Protein AF-0000000071591318 (afdb_homodimer)

Foldseek 3Di:
DDPVVVVVVVVVVVVVVVVVVVVVCVLQVVLCVVLVHDPLLLVVLVCQVVDPQDFLVNVCVVVVHDSVVSVVSVVVCVVVQQKDWDADPVGRVTIGIHGDPNVVVSSVSSVVSSVVVVVVVCVVPNPVVVVVVVVVVVVVVVVVVVVPDPPPPPPPD/DDPVVVVVVVVVVVVVVVVVVVVVCVLQVVLCVVLVHDPLLLVVLVCQVVDPQDFLVNVCVVVVHDSVVSVVSVVVCVVVQQKDWDADPVGSVTIGIHGDPNVVVSSVSSVVSSVVVVVVVCVVVNPVVVVVVVVVVVVVVVVVVVVPDPPPPPPPD

Secondary structure (DSSP, 8-state):
--HHHHHHHHHHHHHHHHHHHHHHHHHHHHHHHHTT--HHHHHHHHHHHHSSSEEHHHHHHHHTS-HHHHHHHHHHHHHTTSEEEEE-SS-TT-EEEEE-HHHHHHHHHHHHHHHHHHHHHHHHH-HHHHHHHHHHHHHHHHHHHHH-S-S------/--HHHHHHHHHHHHHHHHHHHHHHHHHHHHHHHHTT--HHHHHHHHHHHHSSSEEHHHHHHHHTS-HHHHHHHHHHHHHTTSEEEEE-SS-TT-EEEEE-HHHHHHHHHHHHHHHHHHHHHHHHH-HHHHHHHHHHHHHHHHHHHHH-S-S------

Sequence (314 aa):
MNSDELSKLLNDYFEAYQNTTKTMMDLVAWPLSQNKLSFEQFLILRRIATTDEVTLNDIAIQRQVTRSAISRQVKSLLMQHYVFQVPDPRDRRRLYLHLTERGQQVERIVDQAITQHFDHWVNQLGAPQIDQVLKMMGTFSQQVTDLGEPQSHPVLHMNSDELSKLLNDYFEAYQNTTKTMMDLVAWPLSQNKLSFEQFLILRRIATTDEVTLNDIAIQRQVTRSAISRQVKSLLMQHYVFQVPDPRDRRRLYLHLTERGQQVERIVDQAITQHFDHWVNQLGAPQIDQVLKMMGTFSQQVTDLGEPQSHPVLH

InterPro domains:
  IPR000835 MarR-type HTH domain [PF12802] (37-94)
  IPR000835 MarR-type HTH domain [PS50995] (3-142)
  IPR000835 MarR-type HTH domain [SM00347] (32-130)
  IPR036388 Winged helix-like DNA-binding domain superfamily [G3DSA:1.10.10.10] (1-146)
  IPR036390 Winged helix DNA-binding domain superfamily [SSF46785] (3-146)
  IPR039422 Transcription regulators MarR/SlyA-like [PTHR33164] (29-142)

Organism: Lactiplantibacillus plantarum (strain ATCC BAA-793 / NCIMB 8826 / WCFS1) (NCBI:txid220668)

Structure (mmCIF, N/CA/C/O backbone):
data_AF-0000000071591318-model_v1
#
loop_
_entity.id
_entity.type
_entity.pdbx_description
1 polymer 'Transcription regulator, MarR family'
#
loop_
_atom_site.group_PDB
_atom_site.id
_atom_site.type_symbol
_atom_site.label_atom_id
_atom_site.label_alt_id
_atom_site.label_comp_id
_atom_site.label_asym_id
_atom_site.label_entity_id
_atom_site.label_seq_id
_atom_site.pdbx_PDB_ins_code
_atom_site.Cartn_x
_atom_site.Cartn_y
_atom_site.Cartn_z
_atom_site.occupancy
_atom_site.B_iso_or_equiv
_atom_site.auth_seq_id
_atom_site.auth_comp_id
_atom_site.auth_asym_id
_atom_site.auth_atom_id
_atom_site.pdbx_PDB_model_num
ATOM 1 N N . MET A 1 1 ? 19.453 -19.125 -6.398 1 75.56 1 MET A N 1
ATOM 2 C CA . MET A 1 1 ? 18.328 -19.516 -5.539 1 75.56 1 MET A CA 1
ATOM 3 C C . MET A 1 1 ? 17.375 -20.453 -6.27 1 75.56 1 MET A C 1
ATOM 5 O O . MET A 1 1 ? 17.141 -20.297 -7.473 1 75.56 1 MET A O 1
ATOM 9 N N . ASN A 1 2 ? 17.031 -21.516 -5.617 1 87 2 ASN A N 1
ATOM 10 C CA . ASN A 1 2 ? 16.141 -22.438 -6.32 1 87 2 ASN A CA 1
ATOM 11 C C . ASN A 1 2 ? 14.719 -21.875 -6.398 1 87 2 ASN A C 1
ATOM 13 O O . ASN A 1 2 ? 14.398 -20.875 -5.766 1 87 2 ASN A O 1
ATOM 17 N N . SER A 1 3 ? 13.891 -22.453 -7.238 1 89.12 3 SER A N 1
ATOM 18 C CA . SER A 1 3 ? 12.555 -21.953 -7.566 1 89.12 3 SER A CA 1
ATOM 19 C C . SER A 1 3 ? 11.672 -21.891 -6.324 1 89.12 3 SER A C 1
ATOM 21 O O . SER A 1 3 ? 10.914 -20.938 -6.145 1 89.12 3 SER A O 1
ATOM 23 N N . ASP A 1 4 ? 11.859 -22.812 -5.449 1 90.69 4 ASP A N 1
ATOM 24 C CA . ASP A 1 4 ? 11.047 -22.859 -4.234 1 90.69 4 ASP A CA 1
ATOM 25 C C . ASP A 1 4 ? 11.43 -21.719 -3.289 1 90.69 4 ASP A C 1
ATOM 27 O O . ASP A 1 4 ? 10.555 -21.078 -2.686 1 90.69 4 ASP A O 1
ATOM 31 N N . GLU A 1 5 ? 12.742 -21.516 -3.15 1 93.69 5 GLU A N 1
ATOM 32 C CA . GLU A 1 5 ? 13.234 -20.422 -2.301 1 93.69 5 GLU A CA 1
ATOM 33 C C . GLU A 1 5 ? 12.797 -19.062 -2.832 1 93.69 5 GLU A C 1
ATOM 35 O O . GLU A 1 5 ? 12.43 -18.172 -2.055 1 93.69 5 GLU A O 1
ATOM 40 N N . LEU A 1 6 ? 12.812 -18.969 -4.137 1 95.81 6 LEU A N 1
ATOM 41 C CA . LEU A 1 6 ? 12.391 -17.719 -4.762 1 95.81 6 LEU A CA 1
ATOM 42 C C . LEU A 1 6 ? 10.898 -17.484 -4.551 1 95.81 6 LEU A C 1
ATOM 44 O O . LEU A 1 6 ? 10.477 -16.375 -4.238 1 95.81 6 LEU A O 1
ATOM 48 N N . SER A 1 7 ? 10.117 -18.531 -4.723 1 93.75 7 SER A N 1
ATOM 49 C CA . SER A 1 7 ? 8.672 -18.453 -4.523 1 93.75 7 SER A CA 1
ATOM 50 C C . SER A 1 7 ? 8.336 -18.078 -3.084 1 93.75 7 SER A C 1
ATOM 52 O O . SER A 1 7 ? 7.422 -17.281 -2.846 1 93.75 7 SER A O 1
ATOM 54 N N . LYS A 1 8 ? 9.086 -18.625 -2.188 1 94.62 8 LYS A N 1
ATOM 55 C CA . LYS A 1 8 ? 8.875 -18.297 -0.783 1 94.62 8 LYS A CA 1
ATOM 56 C C . LYS A 1 8 ? 9.211 -16.844 -0.506 1 94.62 8 LYS A C 1
ATOM 58 O O . LYS A 1 8 ? 8.469 -16.141 0.197 1 94.62 8 LYS A O 1
ATOM 63 N N . LEU A 1 9 ? 10.344 -16.375 -1.054 1 96.56 9 LEU A N 1
ATOM 64 C CA . LEU A 1 9 ? 10.758 -14.984 -0.866 1 96.56 9 LEU A CA 1
ATOM 65 C C . LEU A 1 9 ? 9.75 -14.031 -1.495 1 96.56 9 LEU A C 1
ATOM 67 O O . LEU A 1 9 ? 9.469 -12.969 -0.938 1 96.56 9 LEU A O 1
ATOM 71 N N . LEU A 1 10 ? 9.195 -14.438 -2.59 1 96.5 10 LEU A N 1
ATOM 72 C CA . LEU A 1 10 ? 8.172 -13.633 -3.248 1 96.5 10 LEU A CA 1
ATOM 73 C C . LEU A 1 10 ? 6.906 -13.57 -2.398 1 96.5 10 LEU A C 1
ATOM 75 O O . LEU A 1 10 ? 6.309 -12.5 -2.25 1 96.5 10 LEU A O 1
ATOM 79 N N . ASN A 1 11 ? 6.547 -14.68 -1.793 1 94.19 11 ASN A N 1
ATOM 80 C CA . ASN A 1 11 ? 5.402 -14.695 -0.886 1 94.19 11 ASN A CA 1
ATOM 81 C C . ASN A 1 11 ? 5.633 -13.781 0.317 1 94.19 11 ASN A C 1
ATOM 83 O O . ASN A 1 11 ? 4.715 -13.086 0.756 1 94.19 11 ASN A O 1
ATOM 87 N N . ASP A 1 12 ? 6.844 -13.844 0.812 1 95.75 12 ASP A N 1
ATOM 88 C CA . ASP A 1 12 ? 7.191 -12.969 1.926 1 95.75 12 ASP A CA 1
ATOM 89 C C . ASP A 1 12 ? 7.094 -11.5 1.521 1 95.75 12 ASP A C 1
ATOM 91 O O . ASP A 1 12 ? 6.711 -10.648 2.328 1 95.75 12 ASP A O 1
ATOM 95 N N . TYR A 1 13 ? 7.449 -11.211 0.295 1 96.62 13 TYR A N 1
ATOM 96 C CA . TYR A 1 13 ? 7.375 -9.836 -0.203 1 96.62 13 TYR A CA 1
ATOM 97 C C . TYR A 1 13 ? 5.93 -9.367 -0.3 1 96.62 13 TYR A C 1
ATOM 99 O O . TYR A 1 13 ? 5.602 -8.258 0.128 1 96.62 13 TYR A O 1
ATOM 107 N N . PHE A 1 14 ? 5.039 -10.234 -0.802 1 94.81 14 PHE A N 1
ATOM 108 C CA . PHE A 1 14 ? 3.615 -9.914 -0.844 1 94.81 14 PHE A CA 1
ATOM 109 C C . PHE A 1 14 ? 3.072 -9.68 0.56 1 94.81 14 PHE A C 1
ATOM 111 O O . PHE A 1 14 ? 2.328 -8.719 0.79 1 94.81 14 PHE A O 1
ATOM 118 N N . GLU A 1 15 ? 3.48 -10.5 1.482 1 92.94 15 GLU A N 1
ATOM 119 C CA . GLU A 1 15 ? 3.016 -10.375 2.861 1 92.94 15 GLU A CA 1
ATOM 120 C C . GLU A 1 15 ? 3.488 -9.07 3.49 1 92.94 15 GLU A C 1
ATOM 122 O O . GLU A 1 15 ? 2.725 -8.398 4.188 1 92.94 15 GLU A O 1
ATOM 127 N N . ALA A 1 16 ? 4.727 -8.758 3.277 1 94.69 16 ALA A N 1
ATOM 128 C CA . ALA A 1 16 ? 5.281 -7.512 3.807 1 94.69 16 ALA A CA 1
ATOM 129 C C . ALA A 1 16 ? 4.527 -6.301 3.262 1 94.69 16 ALA A C 1
ATOM 131 O O . ALA A 1 16 ? 4.234 -5.359 4.004 1 94.69 16 ALA A O 1
ATOM 132 N N . TYR A 1 17 ? 4.242 -6.355 1.97 1 94.69 17 TYR A N 1
ATOM 133 C CA . TYR A 1 17 ? 3.451 -5.297 1.353 1 94.69 17 TYR A CA 1
ATOM 134 C C . TYR A 1 17 ? 2.086 -5.18 2.02 1 94.69 17 TYR A C 1
ATOM 136 O O . TYR A 1 17 ? 1.663 -4.082 2.395 1 94.69 17 TYR A O 1
ATOM 144 N N . GLN A 1 18 ? 1.408 -6.273 2.223 1 91.12 18 GLN A N 1
ATOM 145 C CA . GLN A 1 18 ? 0.077 -6.266 2.822 1 91.12 18 GLN A CA 1
ATOM 146 C C . GLN A 1 18 ? 0.124 -5.766 4.262 1 91.12 18 GLN A C 1
ATOM 148 O O . GLN A 1 18 ? -0.761 -5.023 4.695 1 91.12 18 GLN A O 1
ATOM 153 N N . ASN A 1 19 ? 1.146 -6.191 4.988 1 91.75 19 ASN A N 1
ATOM 154 C CA . ASN A 1 19 ? 1.309 -5.742 6.363 1 91.75 19 ASN A CA 1
ATOM 155 C C . ASN A 1 19 ? 1.522 -4.23 6.438 1 91.75 19 ASN A C 1
ATOM 157 O O . ASN A 1 19 ? 0.972 -3.564 7.316 1 91.75 19 ASN A O 1
ATOM 161 N N . THR A 1 20 ? 2.309 -3.719 5.516 1 94.44 20 THR A N 1
ATOM 162 C CA . THR A 1 20 ? 2.562 -2.283 5.477 1 94.44 20 THR A CA 1
ATOM 163 C C . THR A 1 20 ? 1.274 -1.513 5.207 1 94.44 20 THR A C 1
ATOM 165 O O . THR A 1 20 ? 1.005 -0.499 5.855 1 94.44 20 THR A O 1
ATOM 168 N N . THR A 1 21 ? 0.461 -2.023 4.305 1 93.12 21 THR A N 1
ATOM 169 C CA . THR A 1 21 ? -0.808 -1.383 3.98 1 93.12 21 THR A CA 1
ATOM 170 C C . THR A 1 21 ? -1.765 -1.441 5.168 1 93.12 21 THR A C 1
ATOM 172 O O . THR A 1 21 ? -2.441 -0.459 5.477 1 93.12 21 THR A O 1
ATOM 175 N N . LYS A 1 22 ? -1.751 -2.549 5.852 1 91.38 22 LYS A N 1
ATOM 176 C CA . LYS A 1 22 ? -2.621 -2.719 7.012 1 91.38 22 LYS A CA 1
ATOM 177 C C . LYS A 1 22 ? -2.232 -1.762 8.133 1 91.38 22 LYS A C 1
ATOM 179 O O . LYS A 1 22 ? -3.098 -1.144 8.758 1 91.38 22 LYS A O 1
ATOM 184 N N . THR A 1 23 ? -0.96 -1.633 8.438 1 93.75 23 THR A N 1
ATOM 185 C CA . THR A 1 23 ? -0.501 -0.756 9.508 1 93.75 23 THR A CA 1
ATOM 186 C C . THR A 1 23 ? -0.79 0.705 9.172 1 93.75 23 THR A C 1
ATOM 188 O O . THR A 1 23 ? -1.145 1.491 10.055 1 93.75 23 THR A O 1
ATOM 191 N N . MET A 1 24 ? -0.648 1.054 7.895 1 95.38 24 MET A N 1
ATOM 192 C CA . MET A 1 24 ? -0.987 2.412 7.48 1 95.38 24 MET A CA 1
ATOM 193 C C . MET A 1 24 ? -2.479 2.678 7.652 1 95.38 24 MET A C 1
ATOM 195 O O . MET A 1 24 ? -2.869 3.721 8.18 1 95.38 24 MET A O 1
ATOM 199 N N . MET A 1 25 ? -3.307 1.723 7.293 1 92.62 25 MET A N 1
ATOM 200 C CA . MET A 1 25 ? -4.75 1.889 7.426 1 92.62 25 MET A CA 1
ATOM 201 C C . MET A 1 25 ? -5.156 1.987 8.891 1 92.62 25 MET A C 1
ATOM 203 O O . MET A 1 25 ? -6.07 2.738 9.242 1 92.62 25 MET A O 1
ATOM 207 N N . ASP A 1 26 ? -4.473 1.222 9.695 1 92.06 26 ASP A N 1
ATOM 208 C CA . ASP A 1 26 ? -4.73 1.305 11.133 1 92.06 26 ASP A CA 1
ATOM 209 C C . ASP A 1 26 ? -4.512 2.725 11.648 1 92.06 26 ASP A C 1
ATOM 211 O O . ASP A 1 26 ? -5.203 3.172 12.562 1 92.06 26 ASP A O 1
ATOM 215 N N . LEU A 1 27 ? -3.602 3.369 11.062 1 95 27 LEU A N 1
ATOM 216 C CA . LEU A 1 27 ? -3.227 4.711 11.492 1 95 27 LEU A CA 1
ATOM 217 C C . LEU A 1 27 ? -4.219 5.746 10.961 1 95 27 LEU A C 1
ATOM 219 O O . LEU A 1 27 ? -4.586 6.68 11.68 1 95 27 LEU A O 1
ATOM 223 N N . VAL A 1 28 ? -4.793 5.492 9.734 1 96.69 28 VAL A N 1
ATOM 224 C CA . VAL A 1 28 ? -5.43 6.641 9.102 1 96.69 28 VAL A CA 1
ATOM 225 C C . VAL A 1 28 ? -6.914 6.359 8.883 1 96.69 28 VAL A C 1
ATOM 227 O O . VAL A 1 28 ? -7.695 7.273 8.617 1 96.69 28 VAL A O 1
ATOM 230 N N . ALA A 1 29 ? -7.402 5.125 9 1 93.81 29 ALA A N 1
ATOM 231 C CA . ALA A 1 29 ? -8.734 4.738 8.555 1 93.81 29 ALA A CA 1
ATOM 232 C C . ALA A 1 29 ? -9.812 5.477 9.344 1 93.81 29 ALA A C 1
ATOM 234 O O . ALA A 1 29 ? -10.719 6.07 8.758 1 93.81 29 ALA A O 1
ATOM 235 N N . TRP A 1 30 ? -9.68 5.523 10.594 1 93.44 30 TRP A N 1
ATOM 236 C CA . TRP A 1 30 ? -10.727 6.098 11.43 1 93.44 30 TRP A CA 1
ATOM 237 C C . TRP A 1 30 ? -10.828 7.605 11.219 1 93.44 30 TRP A C 1
ATOM 239 O O . TRP A 1 30 ? -11.906 8.125 10.898 1 93.44 30 TRP A O 1
ATOM 249 N N . PRO A 1 31 ? -9.719 8.328 11.328 1 95.5 31 PRO A N 1
ATOM 250 C CA . PRO A 1 31 ? -9.828 9.773 11.109 1 95.5 31 PRO A CA 1
ATOM 251 C C . PRO A 1 31 ? -10.336 10.117 9.711 1 95.5 31 PRO A C 1
ATOM 253 O O . PRO A 1 31 ? -11.078 11.086 9.539 1 95.5 31 PRO A O 1
ATOM 256 N N . LEU A 1 32 ? -10.008 9.359 8.695 1 96.12 32 LEU A N 1
ATOM 257 C CA . LEU A 1 32 ? -10.445 9.617 7.328 1 96.12 32 LEU A CA 1
ATOM 258 C C . LEU A 1 32 ? -11.938 9.336 7.172 1 96.12 32 LEU A C 1
ATOM 260 O O . LEU A 1 32 ? -12.664 10.125 6.578 1 96.12 32 LEU A O 1
ATOM 264 N N . SER A 1 33 ? -12.336 8.203 7.77 1 93.94 33 SER A N 1
ATOM 265 C CA . SER A 1 33 ? -13.742 7.809 7.656 1 93.94 33 SER A CA 1
ATOM 266 C C . SER A 1 33 ? -14.648 8.812 8.359 1 93.94 33 SER A C 1
ATOM 268 O O . SER A 1 33 ? -15.734 9.133 7.855 1 93.94 33 SER A O 1
ATOM 270 N N . GLN A 1 34 ? -14.219 9.414 9.406 1 92.94 34 GLN A N 1
ATOM 271 C CA . GLN A 1 34 ? -15.008 10.375 10.172 1 92.94 34 GLN A CA 1
ATOM 272 C C . GLN A 1 34 ? -15.211 11.672 9.398 1 92.94 34 GLN A C 1
ATOM 274 O O . GLN A 1 34 ? -16.141 12.422 9.672 1 92.94 34 GLN A O 1
ATOM 279 N N . ASN A 1 35 ? -14.352 11.867 8.406 1 91.94 35 ASN A N 1
ATOM 280 C CA . ASN A 1 35 ? -14.391 13.133 7.688 1 91.94 35 ASN A CA 1
ATOM 281 C C . ASN A 1 35 ? -14.633 12.93 6.195 1 91.94 35 ASN A C 1
ATOM 283 O O . ASN A 1 35 ? -14.461 13.852 5.398 1 91.94 35 ASN A O 1
ATOM 287 N N . LYS A 1 36 ? -14.953 11.688 5.812 1 91.31 36 LYS A N 1
ATOM 288 C CA . LYS A 1 36 ? -15.305 11.289 4.453 1 91.31 36 LYS A CA 1
ATOM 289 C C . LYS A 1 36 ? -14.219 11.695 3.461 1 91.31 36 LYS A C 1
ATOM 291 O O . LYS A 1 36 ? -14.508 12.289 2.424 1 91.31 36 LYS A O 1
ATOM 296 N N . LEU A 1 37 ? -12.945 11.453 3.799 1 95.25 37 LEU A N 1
ATOM 297 C CA . LEU A 1 37 ? -11.781 11.711 2.957 1 95.25 37 LEU A CA 1
ATOM 298 C C . LEU A 1 37 ? -11.094 10.414 2.562 1 95.25 37 LEU A C 1
ATOM 300 O O . LEU A 1 37 ? -10.984 9.492 3.375 1 95.25 37 LEU A O 1
ATOM 304 N N . SER A 1 38 ? -10.664 10.328 1.348 1 93.69 38 SER A N 1
ATOM 305 C CA . SER A 1 38 ? -9.711 9.273 1.003 1 93.69 38 SER A CA 1
ATOM 306 C C . SER A 1 38 ? -8.297 9.633 1.462 1 93.69 38 SER A C 1
ATOM 308 O O . SER A 1 38 ? -8.023 10.797 1.782 1 93.69 38 SER A O 1
ATOM 310 N N . PHE A 1 39 ? -7.512 8.688 1.508 1 94.19 39 PHE A N 1
ATOM 311 C CA . PHE A 1 39 ? -6.133 8.93 1.917 1 94.19 39 PHE A CA 1
ATOM 312 C C . PHE A 1 39 ? -5.445 9.891 0.958 1 94.19 39 PHE A C 1
ATOM 314 O O . PHE A 1 39 ? -4.727 10.797 1.388 1 94.19 39 PHE A O 1
ATOM 321 N N . GLU A 1 40 ? -5.703 9.727 -0.325 1 91.75 40 GLU A N 1
ATOM 322 C CA . GLU A 1 40 ? -5.102 10.594 -1.334 1 91.75 40 GLU A CA 1
ATOM 323 C C . GLU A 1 40 ? -5.57 12.031 -1.168 1 91.75 40 GLU A C 1
ATOM 325 O O . GLU A 1 40 ? -4.773 12.969 -1.291 1 91.75 40 GLU A O 1
ATOM 330 N N . GLN A 1 41 ? -6.793 12.156 -0.932 1 93.31 41 GLN A N 1
ATOM 331 C CA . GLN A 1 41 ? -7.332 13.492 -0.702 1 93.31 41 GLN A CA 1
ATOM 332 C C . GLN A 1 41 ? -6.684 14.148 0.516 1 93.31 41 GLN A C 1
ATOM 334 O O . GLN A 1 41 ? -6.312 15.32 0.475 1 93.31 41 GLN A O 1
ATOM 339 N N . PHE A 1 42 ? -6.527 13.406 1.58 1 96.44 42 PHE A N 1
ATOM 340 C CA . PHE A 1 42 ? -5.883 13.922 2.781 1 96.44 42 PHE A CA 1
ATOM 341 C C . PHE A 1 42 ? -4.445 14.336 2.49 1 96.44 42 PHE A C 1
ATOM 343 O O . PHE A 1 42 ? -4 15.398 2.928 1 96.44 42 PHE A O 1
ATOM 350 N N . LEU A 1 43 ? -3.721 13.562 1.764 1 93.81 43 LEU A N 1
ATOM 351 C CA . LEU A 1 43 ? -2.334 13.875 1.439 1 93.81 43 LEU A CA 1
ATOM 352 C C . LEU A 1 43 ? -2.244 15.172 0.644 1 93.81 43 LEU A C 1
ATOM 354 O O . LEU A 1 43 ? -1.308 15.953 0.826 1 93.81 43 LEU A O 1
ATOM 358 N N . ILE A 1 44 ? -3.221 15.367 -0.233 1 93.88 44 ILE A N 1
ATOM 359 C CA . ILE A 1 44 ? -3.254 16.609 -1.009 1 93.88 44 ILE A CA 1
ATOM 360 C C . ILE A 1 44 ? -3.512 17.781 -0.082 1 93.88 44 ILE A C 1
ATOM 362 O O . ILE A 1 44 ? -2.82 18.812 -0.16 1 93.88 44 ILE A O 1
ATOM 366 N N . LEU A 1 45 ? -4.5 17.641 0.809 1 96.19 45 LEU A N 1
ATOM 367 C CA . LEU A 1 45 ? -4.801 18.703 1.768 1 96.19 45 LEU A CA 1
ATOM 368 C C . LEU A 1 45 ? -3.572 19.031 2.609 1 96.19 45 LEU A C 1
ATOM 370 O O . LEU A 1 45 ? -3.256 20.203 2.814 1 96.19 45 LEU A O 1
ATOM 374 N N . ARG A 1 46 ? -2.949 18.016 3.059 1 94.69 46 ARG A N 1
ATOM 375 C CA . ARG A 1 46 ? -1.764 18.188 3.893 1 94.69 46 ARG A CA 1
ATOM 376 C C . ARG A 1 46 ? -0.661 18.922 3.135 1 94.69 46 ARG A C 1
ATOM 378 O O . ARG A 1 46 ? 0.002 19.797 3.688 1 94.69 46 ARG A O 1
ATOM 385 N N . ARG A 1 47 ? -0.476 18.578 1.928 1 93.12 47 ARG A N 1
ATOM 386 C CA . ARG A 1 47 ? 0.528 19.234 1.097 1 93.12 47 ARG A CA 1
ATOM 387 C C . ARG A 1 47 ? 0.221 20.719 0.939 1 93.12 47 ARG A C 1
ATOM 389 O O . ARG A 1 47 ? 1.116 21.562 1.057 1 93.12 47 ARG A O 1
ATOM 396 N N . ILE A 1 48 ? -1.012 21 0.659 1 94.94 48 ILE A N 1
ATOM 397 C CA . ILE A 1 48 ? -1.421 22.391 0.49 1 94.94 48 ILE A CA 1
ATOM 398 C C . ILE A 1 48 ? -1.229 23.141 1.802 1 94.94 48 ILE A C 1
ATOM 400 O O . ILE A 1 48 ? -0.82 24.312 1.8 1 94.94 48 ILE A O 1
ATOM 404 N N . ALA A 1 49 ? -1.473 22.5 2.916 1 94.62 49 ALA A N 1
ATOM 405 C CA . ALA A 1 49 ? -1.398 23.109 4.234 1 94.62 49 ALA A CA 1
ATOM 406 C C . ALA A 1 49 ? 0.046 23.422 4.617 1 94.62 49 ALA A C 1
ATOM 408 O O . ALA A 1 49 ? 0.311 24.375 5.363 1 94.62 49 ALA A O 1
ATOM 409 N N . THR A 1 50 ? 0.983 22.641 4.098 1 90.56 50 THR A N 1
ATOM 410 C CA . THR A 1 50 ? 2.348 22.734 4.605 1 90.56 50 THR A CA 1
ATOM 411 C C . THR A 1 50 ? 3.27 23.391 3.582 1 90.56 50 THR A C 1
ATOM 413 O O . THR A 1 50 ? 4.449 23.609 3.855 1 90.56 50 THR A O 1
ATOM 416 N N . THR A 1 51 ? 2.791 23.609 2.396 1 88.69 51 THR A N 1
ATOM 417 C CA . THR A 1 51 ? 3.611 24.188 1.341 1 88.69 51 THR A CA 1
ATOM 418 C C . THR A 1 51 ? 2.918 25.391 0.725 1 88.69 51 THR A C 1
ATOM 420 O O . THR A 1 51 ? 1.729 25.344 0.403 1 88.69 51 THR A O 1
ATOM 423 N N . ASP A 1 52 ? 3.688 26.391 0.569 1 86.06 52 ASP A N 1
ATOM 424 C CA . ASP A 1 52 ? 3.137 27.594 -0.056 1 86.06 52 ASP A CA 1
ATOM 425 C C . ASP A 1 52 ? 3.146 27.469 -1.578 1 86.06 52 ASP A C 1
ATOM 427 O O . ASP A 1 52 ? 4.043 26.844 -2.15 1 86.06 52 ASP A O 1
ATOM 431 N N . GLU A 1 53 ? 2.135 28.109 -2.232 1 88.19 53 GLU A N 1
ATOM 432 C CA . GLU A 1 53 ? 2.072 28.25 -3.684 1 88.19 53 GLU A CA 1
ATOM 433 C C . GLU A 1 53 ? 2.152 26.891 -4.375 1 88.19 53 GLU A C 1
ATOM 435 O O . GLU A 1 53 ? 2.984 26.688 -5.262 1 88.19 53 GLU A O 1
ATOM 440 N N . VAL A 1 54 ? 1.303 26 -3.975 1 92.25 54 VAL A N 1
ATOM 441 C CA . VAL A 1 54 ? 1.255 24.656 -4.547 1 92.25 54 VAL A CA 1
ATOM 442 C C . VAL A 1 54 ? 0.311 24.641 -5.746 1 92.25 54 VAL A C 1
ATOM 444 O O . VAL A 1 54 ? -0.795 25.188 -5.68 1 92.25 54 VAL A O 1
ATOM 447 N N . THR A 1 55 ? 0.794 24.141 -6.855 1 92.19 55 THR A N 1
ATOM 448 C CA . THR A 1 55 ? -0.051 23.922 -8.023 1 92.19 55 THR A CA 1
ATOM 449 C C . THR A 1 55 ? -0.38 22.453 -8.195 1 92.19 55 THR A C 1
ATOM 451 O O . THR A 1 55 ? 0.234 21.594 -7.559 1 92.19 55 THR A O 1
ATOM 454 N N . LEU A 1 56 ? -1.42 22.234 -9.023 1 89.06 56 LEU A N 1
ATOM 455 C CA . LEU A 1 56 ? -1.749 20.859 -9.367 1 89.06 56 LEU A CA 1
ATOM 456 C C . LEU A 1 56 ? -0.534 20.125 -9.93 1 89.06 56 LEU A C 1
ATOM 458 O O . LEU A 1 56 ? -0.27 18.984 -9.578 1 89.06 56 LEU A O 1
ATOM 462 N N . ASN A 1 57 ? 0.229 20.828 -10.688 1 88.38 57 ASN A N 1
ATOM 463 C CA . ASN A 1 57 ? 1.417 20.25 -11.305 1 88.38 57 ASN A CA 1
ATOM 464 C C . ASN A 1 57 ? 2.475 19.891 -10.266 1 88.38 57 ASN A C 1
ATOM 466 O O . ASN A 1 57 ? 3.145 18.859 -10.375 1 88.38 57 ASN A O 1
ATOM 470 N N . ASP A 1 58 ? 2.617 20.672 -9.289 1 89.25 58 ASP A N 1
ATOM 471 C CA . ASP A 1 58 ? 3.572 20.422 -8.219 1 89.25 58 ASP A CA 1
ATOM 472 C C . ASP A 1 58 ? 3.238 19.125 -7.484 1 89.25 58 ASP A C 1
ATOM 474 O O . ASP A 1 58 ? 4.133 18.344 -7.16 1 89.25 58 ASP A O 1
ATOM 478 N N . ILE A 1 59 ? 1.986 18.938 -7.266 1 88.56 59 ILE A N 1
ATOM 479 C CA . ILE A 1 59 ? 1.536 17.734 -6.555 1 88.56 59 ILE A CA 1
ATOM 480 C C . ILE A 1 59 ? 1.757 16.5 -7.426 1 88.56 59 ILE A C 1
ATOM 482 O O . ILE A 1 59 ? 2.215 15.469 -6.938 1 88.56 59 ILE A O 1
ATOM 486 N N . ALA A 1 60 ? 1.515 16.656 -8.672 1 87.19 60 ALA A N 1
ATOM 487 C CA . ALA A 1 60 ? 1.689 15.547 -9.609 1 87.19 60 ALA A CA 1
ATOM 488 C C . ALA A 1 60 ? 3.152 15.125 -9.688 1 87.19 60 ALA A C 1
ATOM 490 O O . ALA A 1 60 ? 3.463 13.93 -9.68 1 87.19 60 ALA A O 1
ATOM 491 N N . ILE A 1 61 ? 4.082 16.078 -9.758 1 83.19 61 ILE A N 1
ATOM 492 C CA . ILE A 1 61 ? 5.52 15.844 -9.852 1 83.19 61 ILE A CA 1
ATOM 493 C C . ILE A 1 61 ? 6.012 15.164 -8.57 1 83.19 61 ILE A C 1
ATOM 495 O O . ILE A 1 61 ? 6.742 14.172 -8.633 1 83.19 61 ILE A O 1
ATOM 499 N N . GLN A 1 62 ? 5.512 15.633 -7.492 1 80.44 62 GLN A N 1
ATOM 500 C CA . GLN A 1 62 ? 5.938 15.086 -6.207 1 80.44 62 GLN A CA 1
ATOM 501 C C . GLN A 1 62 ? 5.457 13.648 -6.035 1 80.44 62 GLN A C 1
ATOM 503 O O . GLN A 1 62 ? 6.172 12.812 -5.484 1 80.44 62 GLN A O 1
ATOM 508 N N . ARG A 1 63 ? 4.293 13.352 -6.477 1 78.56 63 ARG A N 1
ATOM 509 C CA . ARG A 1 63 ? 3.688 12.039 -6.301 1 78.56 63 ARG A CA 1
ATOM 510 C C . ARG A 1 63 ? 4.051 11.109 -7.457 1 78.56 63 ARG A C 1
ATOM 512 O O . ARG A 1 63 ? 3.736 9.922 -7.426 1 78.56 63 ARG A O 1
ATOM 519 N N . GLN A 1 64 ? 4.785 11.625 -8.414 1 76.81 64 GLN A N 1
ATOM 520 C CA . GLN A 1 64 ? 5.203 10.859 -9.578 1 76.81 64 GLN A CA 1
ATOM 521 C C . GLN A 1 64 ? 4.012 10.18 -10.25 1 76.81 64 GLN A C 1
ATOM 523 O O . GLN A 1 64 ? 4.051 8.984 -10.523 1 76.81 64 GLN A O 1
ATOM 528 N N . VAL A 1 65 ? 2.969 10.867 -10.414 1 78.31 65 VAL A N 1
ATOM 529 C CA . VAL A 1 65 ? 1.772 10.445 -11.141 1 78.31 65 VAL A CA 1
ATOM 530 C C . VAL A 1 65 ? 1.433 11.477 -12.211 1 78.31 65 VAL A C 1
ATOM 532 O O . VAL A 1 65 ? 2.029 12.555 -12.258 1 78.31 65 VAL A O 1
ATOM 535 N N . THR A 1 66 ? 0.523 11.078 -13.148 1 78.94 66 THR A N 1
ATOM 536 C CA . THR A 1 66 ? 0.094 11.992 -14.203 1 78.94 66 THR A CA 1
ATOM 537 C C . THR A 1 66 ? -0.802 13.086 -13.633 1 78.94 66 THR A C 1
ATOM 539 O O . THR A 1 66 ? -1.45 12.898 -12.602 1 78.94 66 THR A O 1
ATOM 542 N N . ARG A 1 67 ? -0.75 14.164 -14.219 1 84.56 67 ARG A N 1
ATOM 543 C CA . ARG A 1 67 ? -1.623 15.281 -13.859 1 84.56 67 ARG A CA 1
ATOM 544 C C . ARG A 1 67 ? -3.086 14.852 -13.852 1 84.56 67 ARG A C 1
ATOM 546 O O . ARG A 1 67 ? -3.857 15.266 -12.984 1 84.56 67 ARG A O 1
ATOM 553 N N . SER A 1 68 ? -3.398 14.039 -14.797 1 83.12 68 SER A N 1
ATOM 554 C CA . SER A 1 68 ? -4.777 13.578 -14.93 1 83.12 68 SER A CA 1
ATOM 555 C C . SER A 1 68 ? -5.219 12.789 -13.703 1 83.12 68 SER A C 1
ATOM 557 O O . SER A 1 68 ? -6.355 12.914 -13.25 1 83.12 68 SER A O 1
ATOM 559 N N . ALA A 1 69 ? -4.297 12.039 -13.094 1 80.75 69 ALA A N 1
ATOM 560 C CA . ALA A 1 69 ? -4.625 11.211 -11.938 1 80.75 69 ALA A CA 1
ATOM 561 C C . ALA A 1 69 ? -4.895 12.07 -10.703 1 80.75 69 ALA A C 1
ATOM 563 O O . ALA A 1 69 ? -5.766 11.742 -9.891 1 80.75 69 ALA A O 1
ATOM 564 N N . ILE A 1 70 ? -4.184 13.094 -10.609 1 86.88 70 ILE A N 1
ATOM 565 C CA . ILE A 1 70 ? -4.332 13.953 -9.445 1 86.88 70 ILE A CA 1
ATOM 566 C C . ILE A 1 70 ? -5.488 14.93 -9.664 1 86.88 70 ILE A C 1
ATOM 568 O O . ILE A 1 70 ? -6.137 15.359 -8.711 1 86.88 70 ILE A O 1
ATOM 572 N N . SER A 1 71 ? -5.773 15.297 -10.945 1 89.56 71 SER A N 1
ATOM 573 C CA . SER A 1 71 ? -6.816 16.266 -11.281 1 89.56 71 SER A CA 1
ATOM 574 C C . SER A 1 71 ? -8.172 15.805 -10.758 1 89.56 71 SER A C 1
ATOM 576 O O . SER A 1 71 ? -8.945 16.609 -10.234 1 89.56 71 SER A O 1
ATOM 578 N N . ARG A 1 72 ? -8.352 14.539 -10.805 1 89.06 72 ARG A N 1
ATOM 579 C CA . ARG A 1 72 ? -9.625 14.016 -10.328 1 89.06 72 ARG A CA 1
ATOM 580 C C . ARG A 1 72 ? -9.773 14.227 -8.82 1 89.06 72 ARG A C 1
ATOM 582 O O . ARG A 1 72 ? -10.844 14.609 -8.344 1 89.06 72 ARG A O 1
ATOM 589 N N . GLN A 1 73 ? -8.734 13.977 -8.086 1 90.12 73 GLN A N 1
ATOM 590 C CA . GLN A 1 73 ? -8.766 14.133 -6.637 1 90.12 73 GLN A CA 1
ATOM 591 C C . GLN A 1 73 ? -8.898 15.602 -6.246 1 90.12 73 GLN A C 1
ATOM 593 O O . GLN A 1 73 ? -9.641 15.945 -5.324 1 90.12 73 GLN A O 1
ATOM 598 N N . VAL A 1 74 ? -8.219 16.453 -6.953 1 92.88 74 VAL A N 1
ATOM 599 C CA . VAL A 1 74 ? -8.281 17.891 -6.684 1 92.88 74 VAL A CA 1
ATOM 600 C C . VAL A 1 74 ? -9.672 18.406 -7.016 1 92.88 74 VAL A C 1
ATOM 602 O O . VAL A 1 74 ? -10.227 19.234 -6.277 1 92.88 74 VAL A O 1
ATOM 605 N N . LYS A 1 75 ? -10.227 17.969 -8.125 1 93.44 75 LYS A N 1
ATOM 606 C CA . LYS A 1 75 ? -11.57 18.375 -8.508 1 93.44 75 LYS A CA 1
ATOM 607 C C . LYS A 1 75 ? -12.586 18 -7.43 1 93.44 75 LYS A C 1
ATOM 609 O O . LYS A 1 75 ? -13.484 18.797 -7.121 1 93.44 75 LYS A O 1
ATOM 614 N N . SER A 1 76 ? -12.43 16.859 -6.914 1 94.12 76 SER A N 1
ATOM 615 C CA . SER A 1 76 ? -13.305 16.422 -5.832 1 94.12 76 SER A CA 1
ATOM 616 C C . SER A 1 76 ? -13.195 17.344 -4.625 1 94.12 76 SER A C 1
ATOM 618 O O . SER A 1 76 ? -14.203 17.719 -4.02 1 94.12 76 SER A O 1
ATOM 620 N N . LEU A 1 77 ? -11.992 17.766 -4.246 1 95.94 77 LEU A N 1
ATOM 621 C CA . LEU A 1 77 ? -11.75 18.641 -3.109 1 95.94 77 LEU A CA 1
ATOM 622 C C . LEU A 1 77 ? -12.305 20.031 -3.379 1 95.94 77 LEU A C 1
ATOM 624 O O . LEU A 1 77 ? -12.773 20.703 -2.461 1 95.94 77 LEU A O 1
ATOM 628 N N . LEU A 1 78 ? -12.281 20.484 -4.625 1 94.94 78 LEU A N 1
ATOM 629 C CA . LEU A 1 78 ? -12.875 21.75 -5.043 1 94.94 78 LEU A CA 1
ATOM 630 C C . LEU A 1 78 ? -14.391 21.703 -4.898 1 94.94 78 LEU A C 1
ATOM 632 O O . LEU A 1 78 ? -14.992 22.641 -4.367 1 94.94 78 LEU A O 1
ATOM 636 N N . MET A 1 79 ? -14.938 20.594 -5.316 1 94.69 79 MET A N 1
ATOM 637 C CA . MET A 1 79 ? -16.391 20.422 -5.262 1 94.69 79 MET A CA 1
ATOM 638 C C . MET A 1 79 ? -16.875 20.359 -3.82 1 94.69 79 MET A C 1
ATOM 640 O O . MET A 1 79 ? -17.953 20.844 -3.506 1 94.69 79 MET A O 1
ATOM 644 N N . GLN A 1 80 ? -16.047 19.812 -2.916 1 94.31 80 GLN A N 1
ATOM 645 C CA . GLN A 1 80 ? -16.375 19.719 -1.5 1 94.31 80 GLN A CA 1
ATOM 646 C C . GLN A 1 80 ? -16.078 21.016 -0.767 1 94.31 80 GLN A C 1
ATOM 648 O O . GLN A 1 80 ? -16.344 21.141 0.431 1 94.31 80 GLN A O 1
ATOM 653 N N . HIS A 1 81 ? -15.492 21.984 -1.467 1 96.19 81 HIS A N 1
ATOM 654 C CA . HIS A 1 81 ? -15.164 23.297 -0.96 1 96.19 81 HIS A CA 1
ATOM 655 C C . HIS A 1 81 ? -14.117 23.219 0.145 1 96.19 81 HIS A C 1
ATOM 657 O O . HIS A 1 81 ? -14.188 23.953 1.132 1 96.19 81 HIS A O 1
ATOM 663 N N . TYR A 1 82 ? -13.211 22.266 0.034 1 97.25 82 TYR A N 1
ATOM 664 C CA . TYR A 1 82 ? -12.078 22.188 0.942 1 97.25 82 TYR A CA 1
ATOM 665 C C . TYR A 1 82 ? -10.898 23 0.417 1 97.25 82 TYR A C 1
ATOM 667 O O . TYR A 1 82 ? -10.047 23.438 1.19 1 97.25 82 TYR A O 1
ATOM 675 N N . VAL A 1 83 ? -10.883 23.156 -0.961 1 97.25 83 VAL A N 1
ATOM 676 C CA . VAL A 1 83 ? -9.781 23.812 -1.646 1 97.25 83 VAL A CA 1
ATOM 677 C C . VAL A 1 83 ? -10.336 24.844 -2.635 1 97.25 83 VAL A C 1
ATOM 679 O O . VAL A 1 83 ? -11.453 24.703 -3.127 1 97.25 83 VAL A O 1
ATOM 682 N N . PHE A 1 84 ? -9.648 25.875 -2.859 1 96.69 84 PHE A N 1
ATOM 683 C CA . PHE A 1 84 ? -9.945 26.812 -3.936 1 96.69 84 PHE A CA 1
ATOM 684 C C . PHE A 1 84 ? -8.672 27.203 -4.68 1 96.69 84 PHE A C 1
ATOM 686 O O . PHE A 1 84 ? -7.562 26.891 -4.23 1 96.69 84 PHE A O 1
ATOM 693 N N . GLN A 1 85 ? -8.898 27.766 -5.879 1 95.19 85 GLN A N 1
ATOM 694 C CA . GLN A 1 85 ? -7.773 28.094 -6.746 1 95.19 85 GLN A CA 1
ATOM 695 C C . GLN A 1 85 ? -7.68 29.594 -6.98 1 95.19 85 GLN A C 1
ATOM 697 O O . GLN A 1 85 ? -8.703 30.281 -7.094 1 95.19 85 GLN A O 1
ATOM 702 N N . VAL A 1 86 ? -6.449 30.047 -7.004 1 95.19 86 VAL A N 1
ATOM 703 C CA . VAL A 1 86 ? -6.172 31.453 -7.332 1 95.19 86 VAL A CA 1
ATOM 704 C C . VAL A 1 86 ? -5.137 31.516 -8.453 1 95.19 86 VAL A C 1
ATOM 706 O O . VAL A 1 86 ? -4.07 30.906 -8.359 1 95.19 86 VAL A O 1
ATOM 709 N N . PRO A 1 87 ? -5.43 32.188 -9.523 1 93.62 87 PRO A N 1
ATOM 710 C CA . PRO A 1 87 ? -4.445 32.312 -10.602 1 93.62 87 PRO A CA 1
ATOM 711 C C . PRO A 1 87 ? -3.244 33.188 -10.211 1 93.62 87 PRO A C 1
ATOM 713 O O . PRO A 1 87 ? -3.393 34.156 -9.469 1 93.62 87 PRO A O 1
ATOM 716 N N . ASP A 1 88 ? -2.07 32.75 -10.664 1 90.94 88 ASP A N 1
ATOM 717 C CA . ASP A 1 88 ? -0.887 33.594 -10.555 1 90.94 88 ASP A CA 1
ATOM 718 C C . ASP A 1 88 ? -1.059 34.875 -11.359 1 90.94 88 ASP A C 1
ATOM 720 O O . ASP A 1 88 ? -1.418 34.844 -12.539 1 90.94 88 ASP A O 1
ATOM 724 N N . PRO A 1 89 ? -0.849 35.938 -10.727 1 90.12 89 PRO A N 1
ATOM 725 C CA . PRO A 1 89 ? -1.014 37.219 -11.43 1 90.12 89 PRO A CA 1
ATOM 726 C C . PRO A 1 89 ? -0.097 37.344 -12.648 1 90.12 89 PRO A C 1
ATOM 728 O O . PRO A 1 89 ? -0.425 38.031 -13.602 1 90.12 89 PRO A O 1
ATOM 731 N N . ARG A 1 90 ? 0.952 36.625 -12.633 1 91.75 90 ARG A N 1
ATOM 732 C CA . ARG A 1 90 ? 1.938 36.75 -13.703 1 91.75 90 ARG A CA 1
ATOM 733 C C . ARG A 1 90 ? 1.701 35.656 -14.766 1 91.75 90 ARG A C 1
ATOM 735 O O . ARG A 1 90 ? 2.188 35.781 -15.891 1 91.75 90 ARG A O 1
ATOM 742 N N . ASP A 1 91 ? 1.148 34.656 -14.484 1 90.44 91 ASP A N 1
ATOM 743 C CA . ASP A 1 91 ? 0.823 33.562 -15.375 1 90.44 91 ASP A CA 1
ATOM 744 C C . ASP A 1 91 ? -0.513 32.906 -14.992 1 90.44 91 ASP A C 1
ATOM 746 O O . ASP A 1 91 ? -0.552 31.953 -14.227 1 90.44 91 ASP A O 1
ATOM 750 N N . ARG A 1 92 ? -1.576 33.406 -15.664 1 87.38 92 ARG A N 1
ATOM 751 C CA . ARG A 1 92 ? -2.928 33 -15.281 1 87.38 92 ARG A CA 1
ATOM 752 C C . ARG A 1 92 ? -3.141 31.516 -15.484 1 87.38 92 ARG A C 1
ATOM 754 O O . ARG A 1 92 ? -4.086 30.938 -14.945 1 87.38 92 ARG A O 1
ATOM 761 N N . ARG A 1 93 ? -2.264 30.891 -16.219 1 84.38 93 ARG A N 1
ATOM 762 C CA . ARG A 1 93 ? -2.369 29.453 -16.438 1 84.38 93 ARG A CA 1
ATOM 763 C C . ARG A 1 93 ? -1.882 28.672 -15.227 1 84.38 93 ARG A C 1
ATOM 765 O O . ARG A 1 93 ? -2.189 27.5 -15.07 1 84.38 93 ARG A O 1
ATOM 772 N N . ARG A 1 94 ? -1.185 29.375 -14.469 1 89.25 94 ARG A N 1
ATOM 773 C CA . ARG A 1 94 ? -0.705 28.781 -13.234 1 89.25 94 ARG A CA 1
ATOM 774 C C . ARG A 1 94 ? -1.676 29.031 -12.086 1 89.25 94 ARG A C 1
ATOM 776 O O . ARG A 1 94 ? -1.902 30.188 -11.703 1 89.25 94 ARG A O 1
ATOM 783 N N . LEU A 1 95 ? -2.285 27.969 -11.633 1 93.25 95 LEU A N 1
ATOM 784 C CA . LEU A 1 95 ? -3.271 28.078 -10.562 1 93.25 95 LEU A CA 1
ATOM 785 C C . LEU A 1 95 ? -2.709 27.547 -9.25 1 93.25 95 LEU A C 1
ATOM 787 O O . LEU A 1 95 ? -2.232 26.422 -9.188 1 93.25 95 LEU A O 1
ATOM 791 N N . TYR A 1 96 ? -2.758 28.453 -8.266 1 95.62 96 TYR A N 1
ATOM 792 C CA . TYR A 1 96 ? -2.312 28.047 -6.941 1 95.62 96 TYR A CA 1
ATOM 793 C C . TYR A 1 96 ? -3.473 27.484 -6.125 1 95.62 96 TYR A C 1
ATOM 795 O O . TYR A 1 96 ? -4.582 28.031 -6.168 1 95.62 96 TYR A O 1
ATOM 803 N N . LEU A 1 97 ? -3.193 26.406 -5.426 1 96.56 97 LEU A N 1
ATOM 804 C CA . LEU A 1 97 ? -4.191 25.766 -4.574 1 96.56 97 LEU A CA 1
ATOM 805 C C . LEU A 1 97 ? -4.098 26.281 -3.145 1 96.56 97 LEU A C 1
ATOM 807 O O . LEU A 1 97 ? -2.996 26.438 -2.607 1 96.56 97 LEU A O 1
ATOM 811 N N . HIS A 1 98 ? -5.277 26.625 -2.582 1 96.94 98 HIS A N 1
ATOM 812 C CA . HIS A 1 98 ? -5.383 27.062 -1.194 1 96.94 98 HIS A CA 1
ATOM 813 C C . HIS A 1 98 ? -6.492 26.312 -0.461 1 96.94 98 HIS A C 1
ATOM 815 O O . HIS A 1 98 ? -7.473 25.891 -1.077 1 96.94 98 HIS A O 1
ATOM 821 N N . LEU A 1 99 ? -6.215 26.156 0.862 1 97.62 99 LEU A N 1
ATOM 822 C CA . LEU A 1 99 ? -7.289 25.578 1.666 1 97.62 99 LEU A CA 1
ATOM 823 C C . LEU A 1 99 ? -8.336 26.625 2.012 1 97.62 99 LEU A C 1
ATOM 825 O O . LEU A 1 99 ? -7.992 27.781 2.309 1 97.62 99 LEU A O 1
ATOM 829 N N . THR A 1 100 ? -9.625 26.234 1.931 1 97.75 100 THR A N 1
ATOM 830 C CA . THR A 1 100 ? -10.656 27.047 2.57 1 97.75 100 THR A CA 1
ATOM 831 C C . THR A 1 100 ? -10.578 26.922 4.09 1 97.75 100 THR A C 1
ATOM 833 O O . THR A 1 100 ? -9.781 26.141 4.613 1 97.75 100 THR A O 1
ATOM 836 N N . GLU A 1 101 ? -11.398 27.75 4.812 1 97.69 101 GLU A N 1
ATOM 837 C CA . GLU A 1 101 ? -11.492 27.594 6.262 1 97.69 101 GLU A CA 1
ATOM 838 C C . GLU A 1 101 ? -11.922 26.172 6.637 1 97.69 101 GLU A C 1
ATOM 840 O O . GLU A 1 101 ? -11.359 25.578 7.551 1 97.69 101 GLU A O 1
ATOM 845 N N . ARG A 1 102 ? -12.844 25.703 5.859 1 96.56 102 ARG A N 1
ATOM 846 C CA . ARG A 1 102 ? -13.328 24.344 6.094 1 96.56 102 ARG A CA 1
ATOM 847 C C . ARG A 1 102 ? -12.242 23.312 5.793 1 96.56 102 ARG A C 1
ATOM 849 O O . ARG A 1 102 ? -12.062 22.359 6.547 1 96.56 102 ARG A O 1
ATOM 856 N N . GLY A 1 103 ? -11.531 23.5 4.684 1 97.5 103 GLY A N 1
ATOM 857 C CA . GLY A 1 103 ? -10.438 22.609 4.32 1 97.5 103 GLY A CA 1
ATOM 858 C C . GLY A 1 103 ? -9.328 22.578 5.359 1 97.5 103 GLY A C 1
ATOM 859 O O . GLY A 1 103 ? -8.789 21.516 5.664 1 97.5 103 GLY A O 1
ATOM 860 N N . GLN A 1 104 ? -9.102 23.734 5.926 1 97.31 104 GLN A N 1
ATOM 861 C CA . GLN A 1 104 ? -8.086 23.844 6.969 1 97.31 104 GLN A CA 1
ATOM 862 C C . GLN A 1 104 ? -8.516 23.109 8.234 1 97.31 104 GLN A C 1
ATOM 864 O O . GLN A 1 104 ? -7.715 22.422 8.859 1 97.31 104 GLN A O 1
ATOM 869 N N . GLN A 1 105 ? -9.75 23.297 8.562 1 97.25 105 GLN A N 1
ATOM 870 C CA . GLN A 1 105 ? -10.273 22.672 9.766 1 97.25 105 GLN A CA 1
ATOM 871 C C . GLN A 1 105 ? -10.234 21.141 9.648 1 97.25 105 GLN A C 1
ATOM 873 O O . GLN A 1 105 ? -9.781 20.453 10.562 1 97.25 105 GLN A O 1
ATOM 878 N N . VAL A 1 106 ? -10.648 20.609 8.508 1 96.88 106 VAL A N 1
ATOM 879 C CA . VAL A 1 106 ? -10.695 19.172 8.305 1 96.88 106 VAL A CA 1
ATOM 880 C C . VAL A 1 106 ? -9.273 18.609 8.289 1 96.88 106 VAL A C 1
ATOM 882 O O . VAL A 1 106 ? -9 17.578 8.898 1 96.88 106 VAL A O 1
ATOM 885 N N . GLU A 1 107 ? -8.383 19.297 7.535 1 97.5 107 GLU A N 1
ATOM 886 C CA . GLU A 1 107 ? -6.988 18.859 7.484 1 97.5 107 GLU A CA 1
ATOM 887 C C . GLU A 1 107 ? -6.379 18.797 8.883 1 97.5 107 GLU A C 1
ATOM 889 O O . GLU A 1 107 ? -5.723 17.812 9.234 1 97.5 107 GLU A O 1
ATOM 894 N N . ARG A 1 108 ? -6.684 19.766 9.711 1 96.88 108 ARG A N 1
ATOM 895 C CA . ARG A 1 108 ? -6.117 19.844 11.055 1 96.88 108 ARG A CA 1
ATOM 896 C C . ARG A 1 108 ? -6.66 18.734 11.945 1 96.88 108 ARG A C 1
ATOM 898 O O . ARG A 1 108 ? -5.902 18.094 12.672 1 96.88 108 ARG A O 1
ATOM 905 N N . ILE A 1 109 ? -7.941 18.516 11.875 1 97 109 ILE A N 1
ATOM 906 C CA . ILE A 1 109 ? -8.586 17.516 12.703 1 97 109 ILE A CA 1
ATOM 907 C C . ILE A 1 109 ? -8.039 16.125 12.352 1 97 109 ILE A C 1
ATOM 909 O O . ILE A 1 109 ? -7.664 15.359 13.242 1 97 109 ILE A O 1
ATOM 913 N N . VAL A 1 110 ? -7.953 15.836 11.109 1 97.56 110 VAL A N 1
ATOM 914 C CA . VAL A 1 110 ? -7.484 14.531 10.641 1 97.56 110 VAL A CA 1
ATOM 915 C C . VAL A 1 110 ? -6 14.375 10.969 1 97.56 110 VAL A C 1
ATOM 917 O O . VAL A 1 110 ? -5.578 13.344 11.492 1 97.56 110 VAL A O 1
ATOM 920 N N . ASP A 1 111 ? -5.215 15.414 10.711 1 97.25 111 ASP A N 1
ATOM 921 C CA . ASP A 1 111 ? -3.779 15.383 10.969 1 97.25 111 ASP A CA 1
ATOM 922 C C . ASP A 1 111 ? -3.492 15.156 12.453 1 97.25 111 ASP A C 1
ATOM 924 O O . ASP A 1 111 ? -2.605 14.375 12.805 1 97.25 111 ASP A O 1
ATOM 928 N N . GLN A 1 112 ? -4.25 15.836 13.297 1 96.56 112 GLN A N 1
ATOM 929 C CA . GLN A 1 112 ? -4.055 15.719 14.734 1 96.56 112 GLN A CA 1
ATOM 930 C C . GLN A 1 112 ? -4.379 14.305 15.219 1 96.56 112 GLN A C 1
ATOM 932 O O . GLN A 1 112 ? -3.65 13.742 16.031 1 96.56 112 GLN A O 1
ATOM 937 N N . ALA A 1 113 ? -5.461 13.766 14.727 1 96.75 113 ALA A N 1
ATOM 938 C CA . ALA A 1 113 ? -5.848 12.414 15.109 1 96.75 113 ALA A CA 1
ATOM 939 C C . ALA A 1 113 ? -4.789 11.398 14.695 1 96.75 113 ALA A C 1
ATOM 941 O O . ALA A 1 113 ? -4.414 10.523 15.477 1 96.75 113 ALA A O 1
ATOM 942 N N . ILE A 1 114 ? -4.258 11.539 13.508 1 97.25 114 ILE A N 1
ATOM 943 C CA . ILE A 1 114 ? -3.232 10.648 12.984 1 97.25 114 ILE A CA 1
ATOM 944 C C . ILE A 1 114 ? -1.949 10.805 13.797 1 97.25 114 ILE A C 1
ATOM 946 O O . ILE A 1 114 ? -1.339 9.812 14.203 1 97.25 114 ILE A O 1
ATOM 950 N N . THR A 1 115 ? -1.604 12.047 14.031 1 96.88 115 THR A N 1
ATOM 951 C CA . THR A 1 115 ? -0.373 12.336 14.758 1 96.88 115 THR A CA 1
ATOM 952 C C . THR A 1 115 ? -0.434 11.781 16.172 1 96.88 115 THR A C 1
ATOM 954 O O . THR A 1 115 ? 0.548 11.227 16.672 1 96.88 115 THR A O 1
ATOM 957 N N . GLN A 1 116 ? -1.582 11.906 16.797 1 95.69 116 GLN A N 1
ATOM 958 C CA . GLN A 1 116 ? -1.75 11.391 18.141 1 95.69 116 GLN A CA 1
ATOM 959 C C . GLN A 1 116 ? -1.623 9.867 18.172 1 95.69 116 GLN A C 1
ATOM 961 O O . GLN A 1 116 ? -0.974 9.312 19.062 1 95.69 116 GLN A O 1
ATOM 966 N N . HIS A 1 117 ? -2.229 9.25 17.25 1 95.31 117 HIS A N 1
ATOM 967 C CA . HIS A 1 117 ? -2.139 7.801 17.172 1 95.31 117 HIS A CA 1
ATOM 968 C C . HIS A 1 117 ? -0.708 7.355 16.875 1 95.31 117 HIS A C 1
ATOM 970 O O . HIS A 1 117 ? -0.212 6.41 17.5 1 95.31 117 HIS A O 1
ATOM 976 N N . PHE A 1 118 ? -0.053 8.031 16.016 1 96.94 118 PHE A N 1
ATOM 977 C CA . PHE A 1 118 ? 1.331 7.715 15.68 1 96.94 118 PHE A CA 1
ATOM 978 C C . PHE A 1 118 ? 2.246 7.949 16.875 1 96.94 118 PHE A C 1
ATOM 980 O O . PHE A 1 118 ? 3.191 7.191 17.094 1 96.94 118 PHE A O 1
ATOM 987 N N . ASP A 1 119 ? 1.948 9.008 17.578 1 96.62 119 ASP A N 1
ATOM 988 C CA . ASP A 1 119 ? 2.711 9.305 18.781 1 96.62 119 ASP A CA 1
ATOM 989 C C . ASP A 1 119 ? 2.627 8.156 19.781 1 96.62 119 ASP A C 1
ATOM 991 O O . ASP A 1 119 ? 3.604 7.852 20.469 1 96.62 119 ASP A O 1
ATOM 995 N N . HIS A 1 120 ? 1.492 7.57 19.812 1 94.94 120 HIS A N 1
ATOM 996 C CA . HIS A 1 120 ? 1.332 6.398 20.672 1 94.94 120 HIS A CA 1
ATOM 997 C C . HIS A 1 120 ? 2.254 5.266 20.234 1 94.94 120 HIS A C 1
ATOM 999 O O . HIS A 1 120 ? 2.908 4.637 21.062 1 94.94 120 HIS A O 1
ATOM 1005 N N . TRP A 1 121 ? 2.334 5 18.891 1 95.56 121 TRP A N 1
ATOM 1006 C CA . TRP A 1 121 ? 3.26 3.994 18.375 1 95.56 121 TRP A CA 1
ATOM 1007 C C . TRP A 1 121 ? 4.695 4.324 18.766 1 95.56 121 TRP A C 1
ATOM 1009 O O . TRP A 1 121 ? 5.43 3.453 19.25 1 95.56 121 TRP A O 1
ATOM 1019 N N . VAL A 1 122 ? 5.074 5.574 18.594 1 96.62 122 VAL A N 1
ATOM 1020 C CA . VAL A 1 122 ? 6.441 6.016 18.828 1 96.62 122 VAL A CA 1
ATOM 1021 C C . VAL A 1 122 ? 6.793 5.844 20.312 1 96.62 122 VAL A C 1
ATOM 1023 O O . VAL A 1 122 ? 7.891 5.398 20.641 1 96.62 122 VAL A O 1
ATOM 1026 N N . ASN A 1 123 ? 5.84 6.152 21.141 1 95.75 123 ASN A N 1
ATOM 1027 C CA . ASN A 1 123 ? 6.07 6.047 22.578 1 95.75 123 ASN A CA 1
ATOM 1028 C C . ASN A 1 123 ? 6.234 4.594 23.016 1 95.75 123 ASN A C 1
ATOM 1030 O O . ASN A 1 123 ? 6.977 4.309 23.953 1 95.75 123 ASN A O 1
ATOM 1034 N N . GLN A 1 124 ? 5.602 3.693 22.328 1 95.19 124 GLN A N 1
ATOM 1035 C CA . GLN A 1 124 ? 5.621 2.285 22.703 1 95.19 124 GLN A CA 1
ATOM 1036 C C . GLN A 1 124 ? 6.793 1.558 22.047 1 95.19 124 GLN A C 1
ATOM 1038 O O . GLN A 1 124 ? 7.426 0.702 22.672 1 95.19 124 GLN A O 1
ATOM 1043 N N . LEU A 1 125 ? 7.152 1.908 20.875 1 95.38 125 LEU A N 1
ATOM 1044 C CA . LEU A 1 125 ? 8.133 1.153 20.109 1 95.38 125 LEU A CA 1
ATOM 1045 C C . LEU A 1 125 ? 9.484 1.859 20.109 1 95.38 125 LEU A C 1
ATOM 1047 O O . LEU A 1 125 ? 10.523 1.224 19.906 1 95.38 125 LEU A O 1
ATOM 1051 N N . GLY A 1 126 ? 9.5 3.188 20.297 1 96 126 GLY A N 1
ATOM 1052 C CA . GLY A 1 126 ? 10.719 3.98 20.25 1 96 126 GLY A CA 1
ATOM 1053 C C . GLY A 1 126 ? 10.977 4.582 18.875 1 96 126 GLY A C 1
ATOM 1054 O O . GLY A 1 126 ? 10.93 3.879 17.859 1 96 126 GLY A O 1
ATOM 1055 N N . ALA A 1 127 ? 11.336 5.863 18.828 1 95.94 127 ALA A N 1
ATOM 1056 C CA . ALA A 1 127 ? 11.586 6.59 17.594 1 95.94 127 ALA A CA 1
ATOM 1057 C C . ALA A 1 127 ? 12.766 5.988 16.828 1 95.94 127 ALA A C 1
ATOM 1059 O O . ALA A 1 127 ? 12.719 5.824 15.617 1 95.94 127 ALA A O 1
ATOM 1060 N N . PRO A 1 128 ? 13.852 5.547 17.547 1 95.81 128 PRO A N 1
ATOM 1061 C CA . PRO A 1 128 ? 15.008 5.008 16.828 1 95.81 128 PRO A CA 1
ATOM 1062 C C . PRO A 1 128 ? 14.672 3.721 16.062 1 95.81 128 PRO A C 1
ATOM 1064 O O . PRO A 1 128 ? 15.156 3.512 14.953 1 95.81 128 PRO A O 1
ATOM 1067 N N . GLN A 1 129 ? 13.836 2.914 16.609 1 94.44 129 GLN A N 1
ATOM 1068 C CA . GLN A 1 129 ? 13.445 1.668 15.953 1 94.44 129 GLN A CA 1
ATOM 1069 C C . GLN A 1 129 ? 12.617 1.936 14.703 1 94.44 129 GLN A C 1
ATOM 1071 O O . GLN A 1 129 ? 12.859 1.339 13.648 1 94.44 129 GLN A O 1
ATOM 1076 N N . ILE A 1 130 ? 11.688 2.834 14.859 1 96.19 130 ILE A N 1
ATOM 1077 C CA . ILE A 1 130 ? 10.836 3.17 13.719 1 96.19 130 ILE A CA 1
ATOM 1078 C C . ILE A 1 130 ? 11.68 3.795 12.609 1 96.19 130 ILE A C 1
ATOM 1080 O O . ILE A 1 130 ? 11.547 3.426 11.445 1 96.19 130 ILE A O 1
ATOM 1084 N N . ASP A 1 131 ? 12.57 4.648 13.023 1 96.5 131 ASP A N 1
ATOM 1085 C CA . ASP A 1 131 ? 13.445 5.309 12.055 1 96.5 131 ASP A CA 1
ATOM 1086 C C . ASP A 1 131 ? 14.297 4.293 11.305 1 96.5 131 ASP A C 1
ATOM 1088 O O . ASP A 1 131 ? 14.5 4.414 10.094 1 96.5 131 ASP A O 1
ATOM 1092 N N . GLN A 1 132 ? 14.766 3.287 11.969 1 95.19 132 GLN A N 1
ATOM 1093 C CA . GLN A 1 132 ? 15.594 2.256 11.359 1 95.19 132 GLN A CA 1
ATOM 1094 C C . GLN A 1 132 ? 14.812 1.473 10.305 1 95.19 132 GLN A C 1
ATOM 1096 O O . GLN A 1 132 ? 15.328 1.209 9.219 1 95.19 132 GLN A O 1
ATOM 1101 N N . VAL A 1 133 ? 13.633 1.123 10.617 1 95.25 133 VAL A N 1
ATOM 1102 C CA . VAL A 1 133 ? 12.789 0.378 9.688 1 95.25 133 VAL A CA 1
ATOM 1103 C C . VAL A 1 133 ? 12.508 1.226 8.445 1 95.25 133 VAL A C 1
ATOM 1105 O O . VAL A 1 133 ? 12.633 0.747 7.316 1 95.25 133 VAL A O 1
ATOM 1108 N N . LEU A 1 134 ? 12.203 2.504 8.672 1 96.44 134 LEU A N 1
ATOM 1109 C CA . LEU A 1 134 ? 11.867 3.395 7.566 1 96.44 134 LEU A CA 1
ATOM 1110 C C . LEU A 1 134 ? 13.078 3.615 6.66 1 96.44 134 LEU A C 1
ATOM 1112 O O . LEU A 1 134 ? 12.938 3.662 5.438 1 96.44 134 LEU A O 1
ATOM 1116 N N . LYS A 1 135 ? 14.219 3.711 7.262 1 95.25 135 LYS A N 1
ATOM 1117 C CA . LYS A 1 135 ? 15.445 3.895 6.488 1 95.25 135 LYS A CA 1
ATOM 1118 C C . LYS A 1 135 ? 15.742 2.67 5.625 1 95.25 135 LYS A C 1
ATOM 1120 O O . LYS A 1 135 ? 16.125 2.801 4.465 1 95.25 135 LYS A O 1
ATOM 1125 N N . MET A 1 136 ? 15.555 1.526 6.184 1 94.19 136 MET A N 1
ATOM 1126 C CA . MET A 1 136 ? 15.797 0.295 5.434 1 94.19 136 MET A CA 1
ATOM 1127 C C . MET A 1 136 ? 14.82 0.162 4.273 1 94.19 136 MET A C 1
ATOM 1129 O O . MET A 1 136 ? 15.211 -0.207 3.166 1 94.19 136 MET A O 1
ATOM 1133 N N . MET A 1 137 ? 13.578 0.507 4.527 1 94.38 137 MET A N 1
ATOM 1134 C CA . MET A 1 137 ? 12.562 0.479 3.479 1 94.38 137 MET A CA 1
ATOM 1135 C C . MET A 1 137 ? 12.898 1.473 2.371 1 94.38 137 MET A C 1
ATOM 1137 O O . MET A 1 137 ? 12.758 1.16 1.188 1 94.38 137 MET A O 1
ATOM 1141 N N . GLY A 1 138 ? 13.312 2.633 2.818 1 94.19 138 GLY A N 1
ATOM 1142 C CA . GLY A 1 138 ? 13.703 3.652 1.858 1 94.19 138 GLY A CA 1
ATOM 1143 C C . GLY A 1 138 ? 14.875 3.234 0.991 1 94.19 138 GLY A C 1
ATOM 1144 O O . GLY A 1 138 ? 14.867 3.449 -0.223 1 94.19 138 GLY A O 1
ATOM 1145 N N . THR A 1 139 ? 15.852 2.639 1.619 1 93.88 139 THR A N 1
ATOM 1146 C CA . THR A 1 139 ? 17.031 2.176 0.896 1 93.88 139 THR A CA 1
ATOM 1147 C C . THR A 1 139 ? 16.656 1.096 -0.115 1 93.88 139 THR A C 1
ATOM 1149 O O . THR A 1 139 ? 17.094 1.131 -1.264 1 93.88 139 THR A O 1
ATOM 1152 N N . PHE A 1 140 ? 15.867 0.203 0.283 1 94.19 140 PHE A N 1
ATOM 1153 C CA . PHE A 1 140 ? 15.414 -0.86 -0.605 1 94.19 140 PHE A CA 1
ATOM 1154 C C . PHE A 1 140 ? 14.664 -0.283 -1.799 1 94.19 140 PHE A C 1
ATOM 1156 O O . PHE A 1 140 ? 14.945 -0.633 -2.945 1 94.19 140 PHE A O 1
ATOM 1163 N N . SER A 1 141 ? 13.695 0.563 -1.534 1 94 141 SER A N 1
ATOM 1164 C CA . SER A 1 141 ? 12.898 1.17 -2.594 1 94 141 SER A CA 1
ATOM 1165 C C . SER A 1 141 ? 13.781 1.91 -3.596 1 94 141 SER A C 1
ATOM 1167 O O . SER A 1 141 ? 13.562 1.822 -4.805 1 94 141 SER A O 1
ATOM 1169 N N . GLN A 1 142 ? 14.742 2.621 -3.082 1 93.25 142 GLN A N 1
ATOM 1170 C CA . GLN A 1 142 ? 15.656 3.359 -3.951 1 93.25 142 GLN A CA 1
ATOM 1171 C C . GLN A 1 142 ? 16.469 2.412 -4.82 1 93.25 142 GLN A C 1
ATOM 1173 O O . GLN A 1 142 ? 16.688 2.672 -6.008 1 93.25 142 GLN A O 1
ATOM 1178 N N . GLN A 1 143 ? 16.953 1.346 -4.262 1 94 143 GLN A N 1
ATOM 1179 C CA . GLN A 1 143 ? 17.734 0.367 -5.008 1 94 143 GLN A CA 1
ATOM 1180 C C . GLN A 1 143 ? 16.891 -0.283 -6.109 1 94 143 GLN A C 1
ATOM 1182 O O . GLN A 1 143 ? 17.375 -0.497 -7.223 1 94 143 GLN A O 1
ATOM 1187 N N . VAL A 1 144 ? 15.656 -0.587 -5.812 1 93.56 144 VAL A N 1
ATOM 1188 C CA . VAL A 1 144 ? 14.758 -1.173 -6.801 1 93.56 144 VAL A CA 1
ATOM 1189 C C . VAL A 1 144 ? 14.508 -0.175 -7.93 1 93.56 144 VAL A C 1
ATOM 1191 O O . VAL A 1 144 ? 14.539 -0.54 -9.109 1 93.56 144 VAL A O 1
ATOM 1194 N N . THR A 1 145 ? 14.25 1.064 -7.559 1 88.75 145 THR A N 1
ATOM 1195 C CA . THR A 1 145 ? 14.023 2.115 -8.547 1 88.75 145 THR A CA 1
ATOM 1196 C C . THR A 1 145 ? 15.242 2.273 -9.453 1 88.75 145 THR A C 1
ATOM 1198 O O . THR A 1 145 ? 15.102 2.484 -10.656 1 88.75 145 THR A O 1
ATOM 1201 N N . ASP A 1 146 ? 16.391 2.09 -8.891 1 90.88 146 ASP A N 1
ATOM 1202 C CA . ASP A 1 146 ? 17.625 2.258 -9.633 1 90.88 146 ASP A CA 1
ATOM 1203 C C . ASP A 1 146 ? 17.828 1.117 -10.625 1 90.88 146 ASP A C 1
ATOM 1205 O O . ASP A 1 146 ? 18.578 1.264 -11.602 1 90.88 146 ASP A O 1
ATOM 1209 N N . LEU A 1 147 ? 17.281 -0.066 -10.312 1 88.88 147 LEU A N 1
ATOM 1210 C CA . LEU A 1 147 ? 17.406 -1.188 -11.234 1 88.88 147 LEU A CA 1
ATOM 1211 C C . LEU A 1 147 ? 16.656 -0.901 -12.531 1 88.88 147 LEU A C 1
ATOM 1213 O O . LEU A 1 147 ? 17.047 -1.401 -13.594 1 88.88 147 LEU A O 1
ATOM 1217 N N . GLY A 1 148 ? 15.734 0.029 -12.578 1 71.44 148 GLY A N 1
ATOM 1218 C CA . GLY A 1 148 ? 14.945 0.338 -13.758 1 71.44 148 GLY A CA 1
ATOM 1219 C C . GLY A 1 148 ? 14.078 -0.818 -14.219 1 71.44 148 GLY A C 1
ATOM 1220 O O . GLY A 1 148 ? 14.031 -1.862 -13.562 1 71.44 148 GLY A O 1
ATOM 1221 N N . GLU A 1 149 ? 13.078 -0.617 -15.219 1 63.38 149 GLU A N 1
ATOM 1222 C CA . GLU A 1 149 ? 12.258 -1.671 -15.812 1 63.38 149 GLU A CA 1
ATOM 1223 C C . GLU A 1 149 ? 13.117 -2.688 -16.562 1 63.38 149 GLU A C 1
ATOM 1225 O O . GLU A 1 149 ? 14.078 -2.316 -17.234 1 63.38 149 GLU A O 1
ATOM 1230 N N . PRO A 1 150 ? 13.102 -3.986 -16.109 1 57.03 150 PRO A N 1
ATOM 1231 C CA . PRO A 1 150 ? 13.898 -4.91 -16.922 1 57.03 150 PRO A CA 1
ATOM 1232 C C . PRO A 1 150 ? 13.711 -4.688 -18.422 1 57.03 150 PRO A C 1
ATOM 1234 O O . PRO A 1 150 ? 12.641 -4.254 -18.844 1 57.03 150 PRO A O 1
ATOM 1237 N N . GLN A 1 151 ? 14.656 -4.199 -19.156 1 47.66 151 GLN A N 1
ATOM 1238 C CA . GLN A 1 151 ? 14.664 -4.012 -20.609 1 47.66 151 GLN A CA 1
ATOM 1239 C C . GLN A 1 151 ? 13.797 -5.059 -21.297 1 47.66 151 GLN A C 1
ATOM 1241 O O . GLN A 1 151 ? 13.555 -4.973 -22.5 1 47.66 151 GLN A O 1
ATOM 1246 N N . SER A 1 152 ? 13.578 -6.266 -20.859 1 47.97 152 SER A N 1
ATOM 1247 C CA . SER A 1 152 ? 13.078 -7.336 -21.719 1 47.97 152 SER A CA 1
ATOM 1248 C C . SER A 1 152 ? 11.57 -7.227 -21.922 1 47.97 152 SER A C 1
ATOM 1250 O O . SER A 1 152 ? 10.805 -8.008 -21.359 1 47.97 152 SER A O 1
ATOM 1252 N N . HIS A 1 153 ? 10.867 -6.094 -21.688 1 47.78 153 HIS A N 1
ATOM 1253 C CA . HIS A 1 153 ? 9.492 -6.266 -22.156 1 47.78 153 HIS A CA 1
ATOM 1254 C C . HIS A 1 153 ? 9.469 -6.828 -23.578 1 47.78 153 HIS A C 1
ATOM 1256 O O . HIS A 1 153 ? 9.969 -6.191 -24.5 1 47.78 153 HIS A O 1
ATOM 1262 N N . PRO A 1 154 ? 9.406 -8.062 -23.781 1 39.44 154 PRO A N 1
ATOM 1263 C CA . PRO A 1 154 ? 9.328 -8.508 -25.172 1 39.44 154 PRO A CA 1
ATOM 1264 C C . PRO A 1 154 ? 8.305 -7.727 -25.984 1 39.44 154 PRO A C 1
ATOM 1266 O O . PRO A 1 154 ? 7.203 -7.457 -25.516 1 39.44 154 PRO A O 1
ATOM 1269 N N . VAL A 1 155 ? 8.695 -6.754 -26.797 1 36.28 155 VAL A N 1
ATOM 1270 C CA . VAL A 1 155 ? 7.898 -6.227 -27.906 1 36.28 155 VAL A CA 1
ATOM 1271 C C . VAL A 1 155 ? 7.133 -7.367 -28.578 1 36.28 155 VAL A C 1
ATOM 1273 O O . VAL A 1 155 ? 7.738 -8.305 -29.094 1 36.28 155 VAL A O 1
ATOM 1276 N N . LEU A 1 156 ? 5.941 -7.801 -28.062 1 34.22 156 LEU A N 1
ATOM 1277 C CA . LEU A 1 156 ? 5.152 -8.625 -28.969 1 34.22 156 LEU A CA 1
ATOM 1278 C C . LEU A 1 156 ? 5.152 -8.047 -30.391 1 34.22 156 LEU A C 1
ATOM 1280 O O . LEU A 1 156 ? 4.707 -6.914 -30.594 1 34.22 156 LEU A O 1
ATOM 1284 N N . HIS A 1 157 ? 6.176 -8.18 -31.219 1 25.72 157 HIS A N 1
ATOM 1285 C CA . HIS A 1 157 ? 5.91 -8.102 -32.656 1 25.72 157 HIS A CA 1
ATOM 1286 C C . HIS A 1 157 ? 4.738 -9 -33.031 1 25.72 157 HIS A C 1
ATOM 1288 O O . HIS A 1 157 ? 4.605 -10.109 -32.531 1 25.72 157 HIS A O 1
ATOM 1294 N N . MET B 1 1 ? 9.891 13.18 22.344 1 75.56 1 MET B N 1
ATOM 1295 C CA . MET B 1 1 ? 10.172 13.727 21.031 1 75.56 1 MET 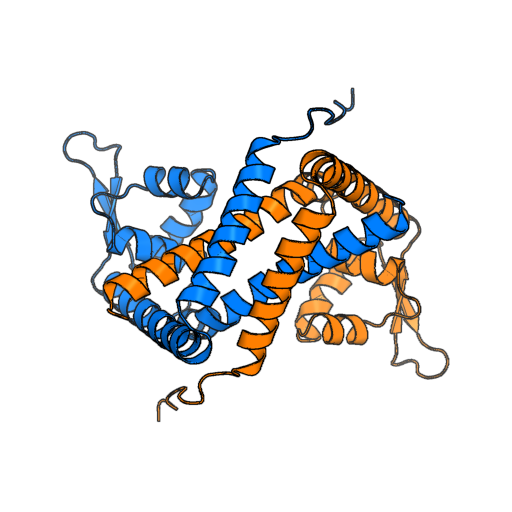B CA 1
ATOM 1296 C C . MET B 1 1 ? 9.383 15.016 20.797 1 75.56 1 MET B C 1
ATOM 1298 O O . MET B 1 1 ? 8.242 15.141 21.234 1 75.56 1 MET B O 1
ATOM 1302 N N . ASN B 1 2 ? 10.07 16.016 20.312 1 86.81 2 ASN B N 1
ATOM 1303 C CA . ASN B 1 2 ? 9.328 17.266 20.109 1 86.81 2 ASN B CA 1
ATOM 1304 C C . ASN B 1 2 ? 8.406 17.156 18.891 1 86.81 2 ASN B C 1
ATOM 1306 O O . ASN B 1 2 ? 8.477 16.203 18.125 1 86.81 2 ASN B O 1
ATOM 1310 N N . SER B 1 3 ? 7.477 18.062 18.766 1 89.19 3 SER B N 1
ATOM 1311 C CA . SER B 1 3 ? 6.41 18.031 17.781 1 89.19 3 SER B CA 1
ATOM 1312 C C . SER B 1 3 ? 6.977 18.031 16.359 1 89.19 3 SER B C 1
ATOM 1314 O O . SER B 1 3 ? 6.477 17.312 15.484 1 89.19 3 SER B O 1
ATOM 1316 N N . ASP B 1 4 ? 8.062 18.703 16.188 1 90.69 4 ASP B N 1
ATOM 1317 C CA . ASP B 1 4 ? 8.672 18.766 14.859 1 90.69 4 ASP B CA 1
ATOM 1318 C C . ASP B 1 4 ? 9.297 17.438 14.477 1 90.69 4 ASP B C 1
ATOM 1320 O O . ASP B 1 4 ? 9.188 17 13.328 1 90.69 4 ASP B O 1
ATOM 1324 N N . GLU B 1 5 ? 9.984 16.828 15.445 1 93.69 5 GLU B N 1
ATOM 1325 C CA . GLU B 1 5 ? 10.602 15.531 15.219 1 93.69 5 GLU B CA 1
ATOM 1326 C C . GLU B 1 5 ? 9.555 14.461 14.93 1 93.69 5 GLU B C 1
ATOM 1328 O O . GLU B 1 5 ? 9.758 13.609 14.07 1 93.69 5 GLU B O 1
ATOM 1333 N N . LEU B 1 6 ? 8.469 14.578 15.648 1 95.94 6 LEU B N 1
ATOM 1334 C CA . LEU B 1 6 ? 7.383 13.625 15.438 1 95.94 6 LEU B CA 1
ATOM 1335 C C . LEU B 1 6 ? 6.758 13.805 14.062 1 95.94 6 LEU B C 1
ATOM 1337 O O . LEU B 1 6 ? 6.484 12.82 13.367 1 95.94 6 LEU B O 1
ATOM 1341 N N . SER B 1 7 ? 6.543 15.055 13.68 1 93.88 7 SER B N 1
ATOM 1342 C CA . SER B 1 7 ? 5.977 15.359 12.367 1 93.88 7 SER B CA 1
ATOM 1343 C C . SER B 1 7 ? 6.883 14.867 11.242 1 93.88 7 SER B C 1
ATOM 1345 O O . SER B 1 7 ? 6.398 14.344 10.234 1 93.88 7 SER B O 1
ATOM 1347 N N . LYS B 1 8 ? 8.148 15.031 11.453 1 94.75 8 LYS B N 1
ATOM 1348 C CA . LYS B 1 8 ? 9.102 14.555 10.461 1 94.75 8 LYS B CA 1
ATOM 1349 C C . LYS B 1 8 ? 9.062 13.031 10.344 1 94.75 8 LYS B C 1
ATOM 1351 O O . LYS B 1 8 ? 9.07 12.484 9.242 1 94.75 8 LYS B O 1
ATOM 1356 N N . LEU B 1 9 ? 9.031 12.352 11.508 1 96.62 9 LEU B N 1
ATOM 1357 C CA . LEU B 1 9 ? 8.984 10.891 11.523 1 96.62 9 LEU B CA 1
ATOM 1358 C C . LEU B 1 9 ? 7.695 10.383 10.891 1 96.62 9 LEU B C 1
ATOM 1360 O O . LEU B 1 9 ? 7.703 9.375 10.18 1 96.62 9 LEU B O 1
ATOM 1364 N N . LEU B 1 10 ? 6.648 11.102 11.102 1 96.5 10 LEU B N 1
ATOM 1365 C CA . LEU B 1 10 ? 5.371 10.758 10.484 1 96.5 10 LEU B CA 1
ATOM 1366 C C . LEU B 1 10 ? 5.43 10.922 8.977 1 96.5 10 LEU B C 1
ATOM 1368 O O . LEU B 1 10 ? 4.945 10.07 8.227 1 96.5 10 LEU B O 1
ATOM 1372 N N . ASN B 1 11 ? 6.074 11.984 8.523 1 94.25 11 ASN B N 1
ATOM 1373 C CA . ASN B 1 11 ? 6.266 12.188 7.094 1 94.25 11 ASN B CA 1
ATOM 1374 C C . ASN B 1 11 ? 7.098 11.062 6.477 1 94.25 11 ASN B C 1
ATOM 1376 O O . ASN B 1 11 ? 6.805 10.602 5.375 1 94.25 11 ASN B O 1
ATOM 1380 N N . ASP B 1 12 ? 8.109 10.688 7.207 1 95.81 12 ASP B N 1
ATOM 1381 C CA . ASP B 1 12 ? 8.938 9.578 6.746 1 95.81 12 ASP B CA 1
ATOM 1382 C C . ASP B 1 12 ? 8.133 8.289 6.648 1 95.81 12 ASP B C 1
ATOM 1384 O O . ASP B 1 12 ? 8.359 7.473 5.754 1 95.81 12 ASP B O 1
ATOM 1388 N N . TYR B 1 13 ? 7.219 8.102 7.574 1 96.69 13 TYR B N 1
ATOM 1389 C CA . TYR B 1 13 ? 6.371 6.918 7.562 1 96.69 13 TYR B CA 1
ATOM 1390 C C . TYR B 1 13 ? 5.445 6.914 6.352 1 96.69 13 TYR B C 1
ATOM 1392 O O . TYR B 1 13 ? 5.309 5.895 5.672 1 96.69 13 TYR B O 1
ATOM 1400 N N . PHE B 1 14 ? 4.848 8.062 6.027 1 94.94 14 PHE B N 1
ATOM 1401 C CA . PHE B 1 14 ? 4.027 8.188 4.828 1 94.94 14 PHE B CA 1
ATOM 1402 C C . PHE B 1 14 ? 4.844 7.895 3.578 1 94.94 14 PHE B C 1
ATOM 1404 O O . PHE B 1 14 ? 4.391 7.172 2.688 1 94.94 14 PHE B O 1
ATOM 1411 N N . GLU B 1 15 ? 6.035 8.406 3.545 1 93 15 GLU B N 1
ATOM 1412 C CA . GLU B 1 15 ? 6.906 8.203 2.391 1 93 15 GLU B CA 1
ATOM 1413 C C . GLU B 1 15 ? 7.273 6.73 2.225 1 93 15 GLU B C 1
ATOM 1415 O O . GLU B 1 15 ? 7.277 6.211 1.107 1 93 15 GLU B O 1
ATOM 1420 N N . ALA B 1 16 ? 7.613 6.109 3.312 1 94.69 16 ALA B N 1
ATOM 1421 C CA . ALA B 1 16 ? 7.953 4.691 3.275 1 94.69 16 ALA B CA 1
ATOM 1422 C C . ALA B 1 16 ? 6.785 3.859 2.756 1 94.69 16 ALA B C 1
ATOM 1424 O O . ALA B 1 16 ? 6.977 2.939 1.958 1 94.69 16 ALA B O 1
ATOM 1425 N N . TYR B 1 17 ? 5.594 4.195 3.238 1 94.69 17 TYR B N 1
ATOM 1426 C CA . TYR B 1 17 ? 4.391 3.531 2.752 1 94.69 17 TYR B CA 1
ATOM 1427 C C . TYR B 1 17 ? 4.238 3.717 1.246 1 94.69 17 TYR B C 1
ATOM 1429 O O . TYR B 1 17 ? 4.016 2.748 0.515 1 94.69 17 TYR B O 1
ATOM 1437 N N . GLN B 1 18 ? 4.395 4.91 0.757 1 91.12 18 GLN B N 1
ATOM 1438 C CA . GLN B 1 18 ? 4.234 5.199 -0.664 1 91.12 18 GLN B CA 1
ATOM 1439 C C . GLN B 1 18 ? 5.297 4.48 -1.493 1 91.12 18 GLN B C 1
ATOM 1441 O O . GLN B 1 18 ? 5.004 3.973 -2.578 1 91.12 18 GLN B O 1
ATOM 1446 N N . ASN B 1 19 ? 6.512 4.477 -0.988 1 91.81 19 ASN B N 1
ATOM 1447 C CA . ASN B 1 19 ? 7.594 3.781 -1.681 1 91.81 19 ASN B CA 1
ATOM 1448 C C . ASN B 1 19 ? 7.316 2.285 -1.79 1 91.81 19 ASN B C 1
ATOM 1450 O O . ASN B 1 19 ? 7.574 1.675 -2.83 1 91.81 19 ASN B O 1
ATOM 1454 N N . THR B 1 20 ? 6.801 1.717 -0.72 1 94.44 20 THR B N 1
ATOM 1455 C CA . THR B 1 20 ? 6.477 0.295 -0.723 1 94.44 20 THR B CA 1
ATOM 1456 C C . THR B 1 20 ? 5.398 -0.012 -1.759 1 94.44 20 THR B C 1
ATOM 1458 O O . THR B 1 20 ? 5.504 -0.99 -2.502 1 94.44 20 THR B O 1
ATOM 1461 N N . THR B 1 21 ? 4.395 0.846 -1.85 1 93.06 21 THR B N 1
ATOM 1462 C CA . THR B 1 21 ? 3.318 0.667 -2.818 1 93.06 21 THR B CA 1
ATOM 1463 C C . THR B 1 21 ? 3.846 0.812 -4.242 1 93.06 21 THR B C 1
ATOM 1465 O O . THR B 1 21 ? 3.48 0.034 -5.129 1 93.06 21 THR B O 1
ATOM 1468 N N . LYS B 1 22 ? 4.734 1.751 -4.43 1 91.38 22 LYS B N 1
ATOM 1469 C CA . LYS B 1 22 ? 5.312 1.979 -5.75 1 91.38 22 LYS B CA 1
ATOM 1470 C C . LYS B 1 22 ? 6.148 0.782 -6.199 1 91.38 22 LYS B C 1
ATOM 1472 O O . LYS B 1 22 ? 6.055 0.351 -7.348 1 91.38 22 LYS B O 1
ATOM 1477 N N . THR B 1 23 ? 6.98 0.247 -5.355 1 93.75 23 THR B N 1
ATOM 1478 C CA . THR B 1 23 ? 7.828 -0.885 -5.703 1 93.75 23 THR B CA 1
ATOM 1479 C C . THR B 1 23 ? 6.988 -2.125 -5.996 1 93.75 23 THR B C 1
ATOM 1481 O O . THR B 1 23 ? 7.309 -2.902 -6.895 1 93.75 23 THR B O 1
ATOM 1484 N N . MET B 1 24 ? 5.906 -2.293 -5.219 1 95.38 24 MET B N 1
ATOM 1485 C CA . MET B 1 24 ? 5.004 -3.408 -5.492 1 95.38 24 MET B CA 1
ATOM 1486 C C . MET B 1 24 ? 4.344 -3.254 -6.859 1 95.38 24 MET B C 1
ATOM 1488 O O . MET B 1 24 ? 4.285 -4.207 -7.637 1 95.38 24 MET B O 1
ATOM 1492 N N . MET B 1 25 ? 3.922 -2.055 -7.184 1 92.5 25 MET B N 1
ATOM 1493 C CA . MET B 1 25 ? 3.279 -1.812 -8.477 1 92.5 25 MET B CA 1
ATOM 1494 C C . MET B 1 25 ? 4.262 -2.027 -9.617 1 92.5 25 MET B C 1
ATOM 1496 O O . MET B 1 25 ? 3.883 -2.529 -10.68 1 92.5 25 MET B O 1
ATOM 1500 N N . ASP B 1 26 ? 5.48 -1.635 -9.375 1 92 26 ASP B N 1
ATOM 1501 C CA . ASP B 1 26 ? 6.508 -1.871 -10.383 1 92 26 ASP B CA 1
ATOM 1502 C C . ASP B 1 26 ? 6.625 -3.359 -10.711 1 92 26 ASP B C 1
ATOM 1504 O O . ASP B 1 26 ? 6.91 -3.729 -11.852 1 92 26 ASP B O 1
ATOM 1508 N N . LEU B 1 27 ? 6.398 -4.137 -9.75 1 95 27 LEU B N 1
ATOM 1509 C CA . LEU B 1 27 ? 6.543 -5.582 -9.891 1 95 27 LEU B CA 1
ATOM 1510 C C . LEU B 1 27 ? 5.328 -6.184 -10.586 1 95 27 LEU B C 1
ATOM 1512 O O . LEU B 1 27 ? 5.465 -7.074 -11.43 1 95 27 LEU B O 1
ATOM 1516 N N . VAL B 1 28 ? 4.109 -5.582 -10.344 1 96.69 28 VAL B N 1
ATOM 1517 C CA . VAL B 1 28 ? 2.943 -6.379 -10.703 1 96.69 28 VAL B CA 1
ATOM 1518 C C . VAL B 1 28 ? 2.125 -5.648 -11.766 1 96.69 28 VAL B C 1
ATOM 1520 O O . VAL B 1 28 ? 1.257 -6.242 -12.406 1 96.69 28 VAL B O 1
ATOM 1523 N N . ALA B 1 29 ? 2.342 -4.359 -12.031 1 93.81 29 ALA B N 1
ATOM 1524 C CA . ALA B 1 29 ? 1.435 -3.533 -12.82 1 93.81 29 ALA B CA 1
ATOM 1525 C C . ALA B 1 29 ? 1.338 -4.043 -14.258 1 93.81 29 ALA B C 1
ATOM 1527 O O . ALA B 1 29 ? 0.238 -4.25 -14.773 1 93.81 29 ALA B O 1
ATOM 1528 N N . TRP B 1 30 ? 2.41 -4.336 -14.836 1 93.44 30 TRP B N 1
ATOM 1529 C CA . TRP B 1 30 ? 2.422 -4.707 -16.25 1 93.44 30 TRP B CA 1
ATOM 1530 C C . TRP B 1 30 ? 1.761 -6.066 -16.453 1 93.44 30 TRP B C 1
ATOM 1532 O O . TRP B 1 30 ? 0.823 -6.191 -17.25 1 93.44 30 TRP B O 1
ATOM 1542 N N . PRO B 1 31 ? 2.184 -7.086 -15.711 1 95.62 31 PRO B N 1
ATOM 1543 C CA . PRO B 1 31 ? 1.528 -8.383 -15.914 1 95.62 31 PRO B CA 1
ATOM 1544 C C . PRO B 1 31 ? 0.03 -8.336 -15.625 1 95.62 31 PRO B C 1
ATOM 1546 O O . PRO B 1 31 ? -0.755 -9.008 -16.297 1 95.62 31 PRO B O 1
ATOM 1549 N N . LEU B 1 32 ? -0.427 -7.555 -14.688 1 96.12 32 LEU B N 1
ATOM 1550 C CA . LEU B 1 32 ? -1.84 -7.449 -14.344 1 96.12 32 LEU B CA 1
ATOM 1551 C C . LEU B 1 32 ? -2.615 -6.723 -15.438 1 96.12 32 LEU B C 1
ATOM 1553 O O . LEU B 1 32 ? -3.693 -7.168 -15.836 1 96.12 32 LEU B O 1
ATOM 1557 N N . SER B 1 33 ? -1.991 -5.633 -15.906 1 93.88 33 SER B N 1
ATOM 1558 C CA . SER B 1 33 ? -2.654 -4.84 -16.938 1 93.88 33 SER B CA 1
ATOM 1559 C C . SER B 1 33 ? -2.82 -5.633 -18.219 1 93.88 33 SER B C 1
ATOM 1561 O O . SER B 1 33 ? -3.855 -5.539 -18.891 1 93.88 33 SER B O 1
ATOM 1563 N N . GLN B 1 34 ? -1.926 -6.496 -18.547 1 92.88 34 GLN B N 1
ATOM 1564 C CA . GLN B 1 34 ? -1.962 -7.293 -19.766 1 92.88 34 GLN B CA 1
ATOM 1565 C C . GLN B 1 34 ? -3.074 -8.336 -19.703 1 92.88 34 GLN B C 1
ATOM 1567 O O . GLN B 1 34 ? -3.531 -8.82 -20.75 1 92.88 34 GLN B O 1
ATOM 1572 N N . ASN B 1 35 ? -3.523 -8.617 -18.516 1 91.75 35 ASN B N 1
ATOM 1573 C CA . ASN B 1 35 ? -4.504 -9.688 -18.344 1 91.75 35 ASN B CA 1
ATOM 1574 C C . ASN B 1 35 ? -5.789 -9.172 -17.688 1 91.75 35 ASN B C 1
ATOM 1576 O O . ASN B 1 35 ? -6.629 -9.961 -17.266 1 91.75 35 ASN B O 1
ATOM 1580 N N . LYS B 1 36 ? -5.902 -7.844 -17.547 1 91.19 36 LYS B N 1
ATOM 1581 C CA . LYS B 1 36 ? -7.078 -7.148 -17.031 1 91.19 36 LYS B CA 1
ATOM 1582 C C . LYS B 1 36 ? -7.473 -7.688 -15.656 1 91.19 36 LYS B C 1
ATOM 1584 O O . LYS B 1 36 ? -8.641 -8 -15.414 1 91.19 36 LYS B O 1
ATOM 1589 N N . LEU B 1 37 ? -6.504 -7.883 -14.758 1 95.25 37 LEU B N 1
ATOM 1590 C CA . LEU B 1 37 ? -6.703 -8.336 -13.391 1 95.25 37 LEU B CA 1
ATOM 1591 C C . LEU B 1 37 ? -6.316 -7.25 -12.391 1 95.25 37 LEU B C 1
ATOM 1593 O O . LEU B 1 37 ? -5.324 -6.543 -12.594 1 95.25 37 LEU B O 1
ATOM 1597 N N . SER B 1 38 ? -7.074 -7.105 -11.359 1 93.56 38 SER B N 1
ATOM 1598 C CA . SER B 1 38 ? -6.594 -6.336 -10.211 1 93.56 38 SER B CA 1
ATOM 1599 C C . SER B 1 38 ? -5.629 -7.156 -9.359 1 93.56 38 SER B C 1
ATOM 1601 O O . SER B 1 38 ? -5.562 -8.375 -9.492 1 93.56 38 SER B O 1
ATOM 1603 N N . PHE B 1 39 ? -4.922 -6.492 -8.602 1 94.12 39 PHE B N 1
ATOM 1604 C CA . PHE B 1 39 ? -3.98 -7.184 -7.727 1 94.12 39 PHE B CA 1
ATOM 1605 C C . PHE B 1 39 ? -4.711 -8.141 -6.789 1 94.12 39 PHE B C 1
ATOM 1607 O O . PHE B 1 39 ? -4.27 -9.273 -6.582 1 94.12 39 PHE B O 1
ATOM 1614 N N . GLU B 1 40 ? -5.852 -7.695 -6.27 1 91.75 40 GLU B N 1
ATOM 1615 C CA . GLU B 1 40 ? -6.637 -8.531 -5.363 1 91.75 40 GLU B CA 1
ATOM 1616 C C . GLU B 1 40 ? -7.148 -9.781 -6.066 1 91.75 40 GLU B C 1
ATOM 1618 O O . GLU B 1 40 ? -7.133 -10.875 -5.492 1 91.75 40 GLU B O 1
ATOM 1623 N N . GLN B 1 41 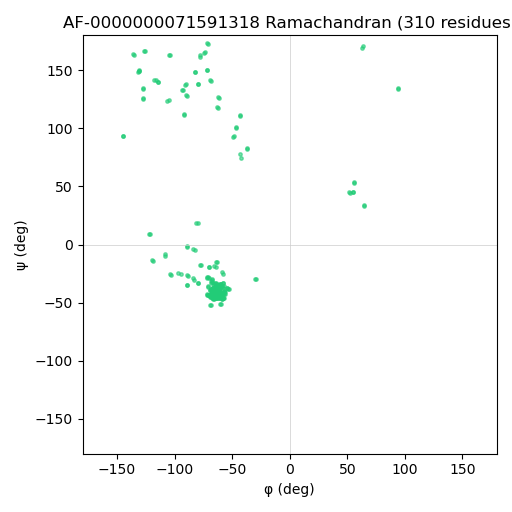? -7.586 -9.578 -7.219 1 93.38 41 GLN B N 1
ATOM 1624 C CA . GLN B 1 41 ? -8.047 -10.719 -8 1 93.38 41 GLN B CA 1
ATOM 1625 C C . GLN B 1 41 ? -6.914 -11.719 -8.234 1 93.38 41 GLN B C 1
ATOM 1627 O O . GLN B 1 41 ? -7.105 -12.93 -8.094 1 93.38 41 GLN B O 1
ATOM 1632 N N . PHE B 1 42 ? -5.754 -11.234 -8.57 1 96.38 42 PHE B N 1
ATOM 1633 C CA . PHE B 1 42 ? -4.602 -12.102 -8.781 1 96.38 42 PHE B CA 1
ATOM 1634 C C . PHE B 1 42 ? -4.258 -12.867 -7.504 1 96.38 42 PHE B C 1
ATOM 1636 O O . PHE B 1 42 ? -3.982 -14.062 -7.547 1 96.38 42 PHE B O 1
ATOM 1643 N N . LEU B 1 43 ? -4.262 -12.227 -6.395 1 93.75 43 LEU B N 1
ATOM 1644 C CA . LEU B 1 43 ? -3.941 -12.875 -5.129 1 93.75 43 LEU B CA 1
ATOM 1645 C C . LEU B 1 43 ? -4.926 -14 -4.832 1 93.75 43 LEU B C 1
ATOM 1647 O O . LEU B 1 43 ? -4.543 -15.039 -4.289 1 93.75 43 LEU B O 1
ATOM 1651 N N . ILE B 1 44 ? -6.188 -13.758 -5.184 1 93.88 44 ILE B N 1
ATOM 1652 C CA . ILE B 1 44 ? -7.199 -14.789 -4.984 1 93.88 44 ILE B CA 1
ATOM 1653 C C . ILE B 1 44 ? -6.902 -15.984 -5.891 1 93.88 44 ILE B C 1
ATOM 1655 O O . ILE B 1 44 ? -6.922 -17.125 -5.445 1 93.88 44 ILE B O 1
ATOM 1659 N N . LEU B 1 45 ? -6.617 -15.703 -7.168 1 96.25 45 LEU B N 1
ATOM 1660 C CA . LEU B 1 45 ? -6.285 -16.766 -8.109 1 96.25 45 LEU B CA 1
ATOM 1661 C C . LEU B 1 45 ? -5.086 -17.562 -7.613 1 96.25 45 LEU B C 1
ATOM 1663 O O . LEU B 1 45 ? -5.102 -18.797 -7.652 1 96.25 45 LEU B O 1
ATOM 1667 N N . ARG B 1 46 ? -4.109 -16.859 -7.191 1 94.69 46 ARG B N 1
ATOM 1668 C CA . ARG B 1 46 ? -2.891 -17.5 -6.703 1 94.69 46 ARG B CA 1
ATOM 1669 C C . ARG B 1 46 ? -3.184 -18.391 -5.5 1 94.69 46 ARG B C 1
ATOM 1671 O O . ARG B 1 46 ? -2.66 -19.5 -5.398 1 94.69 46 ARG B O 1
ATOM 1678 N N . ARG B 1 47 ? -3.986 -17.922 -4.621 1 93.06 47 ARG B 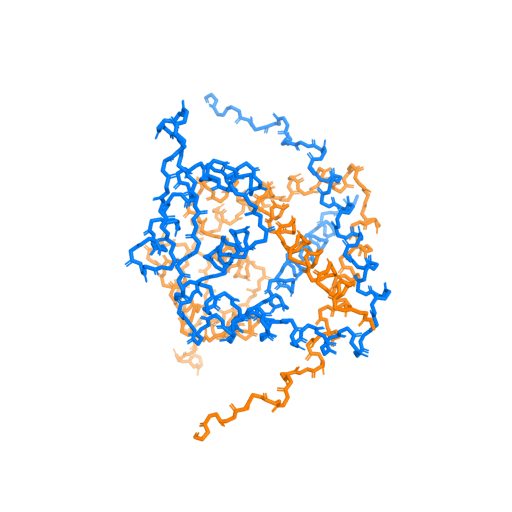N 1
ATOM 1679 C CA . ARG B 1 47 ? -4.367 -18.703 -3.447 1 93.06 47 ARG B CA 1
ATOM 1680 C C . ARG B 1 47 ? -5.074 -19.984 -3.848 1 93.06 47 ARG B C 1
ATOM 1682 O O . ARG B 1 47 ? -4.781 -21.062 -3.309 1 93.06 47 ARG B O 1
ATOM 1689 N N . ILE B 1 48 ? -5.988 -19.844 -4.762 1 95 48 ILE B N 1
ATOM 1690 C CA . ILE B 1 48 ? -6.73 -21.016 -5.227 1 95 48 ILE B CA 1
ATOM 1691 C C . ILE B 1 48 ? -5.777 -22 -5.906 1 95 48 ILE B C 1
ATOM 1693 O O . ILE B 1 48 ? -5.91 -23.219 -5.75 1 95 48 ILE B O 1
ATOM 1697 N N . ALA B 1 49 ? -4.793 -21.5 -6.609 1 94.69 49 ALA B N 1
ATOM 1698 C CA . ALA B 1 49 ? -3.852 -22.312 -7.371 1 94.69 49 ALA B CA 1
ATOM 1699 C C . ALA B 1 49 ? -2.914 -23.078 -6.441 1 94.69 49 ALA B C 1
ATOM 1701 O O . ALA B 1 49 ? -2.443 -24.172 -6.785 1 94.69 49 ALA B O 1
ATOM 1702 N N . THR B 1 50 ? -2.658 -22.531 -5.262 1 90.5 50 THR B N 1
ATOM 1703 C CA . THR B 1 50 ? -1.592 -23.078 -4.434 1 90.5 50 THR B CA 1
ATOM 1704 C C . THR B 1 50 ? -2.168 -23.812 -3.223 1 90.5 50 THR B C 1
ATOM 1706 O O . THR B 1 50 ? -1.427 -24.391 -2.434 1 90.5 50 THR B O 1
ATOM 1709 N N . THR B 1 51 ? -3.438 -23.688 -2.994 1 88.69 51 THR B N 1
ATOM 1710 C CA . THR B 1 51 ? -4.07 -24.312 -1.836 1 88.69 51 THR B CA 1
ATOM 1711 C C . THR B 1 51 ? -5.266 -25.156 -2.262 1 88.69 51 THR B C 1
ATOM 1713 O O . THR B 1 51 ? -6.102 -24.719 -3.051 1 88.69 51 THR B O 1
ATOM 1716 N N . ASP B 1 52 ? -5.305 -26.297 -1.724 1 86 52 ASP B N 1
ATOM 1717 C CA . ASP B 1 52 ? -6.434 -27.156 -2.025 1 86 52 ASP B CA 1
ATOM 1718 C C . ASP B 1 52 ? -7.645 -26.812 -1.164 1 86 52 ASP B C 1
ATOM 1720 O O . ASP B 1 52 ? -7.496 -26.406 -0.01 1 86 52 ASP B O 1
ATOM 1724 N N . GLU B 1 53 ? -8.859 -27.016 -1.737 1 88.12 53 GLU B N 1
ATOM 1725 C CA . GLU B 1 53 ? -10.125 -26.906 -1.019 1 88.12 53 GLU B CA 1
ATOM 1726 C C . GLU B 1 53 ? -10.258 -25.531 -0.354 1 88.12 53 GLU B C 1
ATOM 1728 O O . GLU B 1 53 ? -10.508 -25.438 0.849 1 88.12 53 GLU B O 1
ATOM 1733 N N . VAL B 1 54 ? -10.102 -24.516 -1.132 1 92.38 54 VAL B N 1
ATOM 1734 C CA . VAL B 1 54 ? -10.211 -23.141 -0.641 1 92.38 54 VAL B CA 1
ATOM 1735 C C . VAL B 1 54 ? -11.656 -22.672 -0.76 1 92.38 54 VAL B C 1
ATOM 1737 O O . VAL B 1 54 ? -12.297 -22.875 -1.792 1 92.38 54 VAL B O 1
ATOM 1740 N N . THR B 1 55 ? -12.188 -22.156 0.328 1 92.25 55 THR B N 1
ATOM 1741 C CA . THR B 1 55 ? -13.508 -21.531 0.306 1 92.25 55 THR B CA 1
ATOM 1742 C C . THR B 1 55 ? -13.383 -20.016 0.367 1 92.25 55 THR B C 1
ATOM 1744 O O . THR B 1 55 ? -12.312 -19.484 0.657 1 92.25 55 THR B O 1
ATOM 1747 N N . LEU B 1 56 ? -14.5 -19.375 -0.002 1 89.31 56 LEU B N 1
ATOM 1748 C CA . LEU B 1 56 ? -14.547 -17.938 0.135 1 89.31 56 LEU B CA 1
ATOM 1749 C C . LEU B 1 56 ? -14.211 -17.516 1.562 1 89.31 56 LEU B C 1
ATOM 1751 O O . LEU B 1 56 ? -13.461 -16.547 1.769 1 89.31 56 LEU B O 1
ATOM 1755 N N . ASN B 1 57 ? -14.656 -18.266 2.494 1 88.62 57 ASN B N 1
ATOM 1756 C CA . ASN B 1 57 ? -14.414 -17.953 3.902 1 88.62 57 ASN B CA 1
ATOM 1757 C C . ASN B 1 57 ? -12.938 -18.094 4.258 1 88.62 57 ASN B C 1
ATOM 1759 O O . ASN B 1 57 ? -12.406 -17.297 5.031 1 88.62 57 ASN B O 1
ATOM 1763 N N . ASP B 1 58 ? -12.297 -19.031 3.719 1 89.5 58 ASP B N 1
ATOM 1764 C CA . ASP B 1 58 ? -10.867 -19.234 3.957 1 89.5 58 ASP B CA 1
ATOM 1765 C C . ASP B 1 58 ? -10.055 -18.031 3.49 1 89.5 58 ASP B C 1
ATOM 1767 O O . ASP B 1 58 ? -9.133 -17.594 4.176 1 89.5 58 ASP B O 1
ATOM 1771 N N . ILE B 1 59 ? -10.438 -17.516 2.369 1 88.88 59 ILE B N 1
ATOM 1772 C CA . ILE B 1 59 ? -9.734 -16.375 1.801 1 88.88 59 ILE B CA 1
ATOM 1773 C C . ILE B 1 59 ? -9.984 -15.141 2.654 1 88.88 59 ILE B C 1
ATOM 1775 O O . ILE B 1 59 ? -9.062 -14.367 2.93 1 88.88 59 ILE B O 1
ATOM 1779 N N . ALA B 1 60 ? -11.18 -15.016 3.115 1 87.44 60 ALA B N 1
ATOM 1780 C CA . ALA B 1 60 ? -11.547 -13.867 3.947 1 87.44 60 ALA B CA 1
ATOM 1781 C C . ALA B 1 60 ? -10.773 -13.883 5.266 1 87.44 60 ALA B C 1
ATOM 1783 O O . ALA B 1 60 ? -10.266 -12.844 5.703 1 87.44 60 ALA B O 1
ATOM 1784 N N . ILE B 1 61 ? -10.648 -15.047 5.906 1 83.44 61 ILE B N 1
ATOM 1785 C CA . ILE B 1 61 ? -9.953 -15.219 7.176 1 83.44 61 ILE B CA 1
ATOM 1786 C C . ILE B 1 61 ? -8.461 -14.922 6.992 1 83.44 61 ILE B C 1
ATOM 1788 O O . ILE B 1 61 ? -7.871 -14.18 7.785 1 83.44 61 ILE B O 1
ATOM 1792 N N . GLN B 1 62 ? -7.957 -15.398 5.922 1 80.62 62 GLN B N 1
ATOM 1793 C CA . GLN B 1 62 ? -6.535 -15.211 5.66 1 80.62 62 GLN B CA 1
ATOM 1794 C C . GLN B 1 62 ? -6.211 -13.742 5.398 1 80.62 62 GLN B C 1
ATOM 1796 O O . GLN B 1 62 ? -5.168 -13.242 5.824 1 80.62 62 GLN B O 1
ATOM 1801 N N . ARG B 1 63 ? -7.062 -13.055 4.719 1 78.81 63 ARG B N 1
ATOM 1802 C CA . ARG B 1 63 ? -6.836 -11.664 4.336 1 78.81 63 ARG B CA 1
ATOM 1803 C C . ARG B 1 63 ? -7.344 -10.711 5.41 1 78.81 63 ARG B C 1
ATOM 1805 O O . ARG B 1 63 ? -7.137 -9.5 5.316 1 78.81 63 ARG B O 1
ATOM 1812 N N . GLN B 1 64 ? -7.91 -11.258 6.457 1 77.06 64 GLN B N 1
ATOM 1813 C CA . GLN B 1 64 ? -8.445 -10.469 7.562 1 77.06 64 GLN B CA 1
ATOM 1814 C C . GLN B 1 64 ? -9.383 -9.375 7.055 1 77.06 64 GLN B C 1
ATOM 1816 O O . GLN B 1 64 ? -9.242 -8.211 7.43 1 77.06 64 GLN B O 1
ATOM 1821 N N . VAL B 1 65 ? -10.227 -9.695 6.184 1 78.5 65 VAL B N 1
ATOM 1822 C CA . VAL B 1 65 ? -11.281 -8.836 5.664 1 78.5 65 VAL B CA 1
ATOM 1823 C C . VAL B 1 65 ? -12.633 -9.539 5.805 1 78.5 65 VAL B C 1
ATOM 1825 O O . VAL B 1 65 ? -12.695 -10.719 6.148 1 78.5 65 VAL B O 1
ATOM 1828 N N . THR B 1 66 ? -13.727 -8.742 5.633 1 79.06 66 THR B N 1
ATOM 1829 C CA . THR B 1 66 ? -15.07 -9.312 5.711 1 79.06 66 THR B CA 1
ATOM 1830 C C . THR B 1 66 ? -15.359 -10.18 4.488 1 79.06 66 THR B C 1
ATOM 1832 O O . THR B 1 66 ? -14.773 -9.977 3.424 1 79.06 66 THR B O 1
ATOM 1835 N N . ARG B 1 67 ? -16.141 -11.125 4.672 1 84.62 67 ARG B N 1
ATOM 1836 C CA . ARG B 1 67 ? -16.594 -11.984 3.584 1 84.62 67 ARG B CA 1
ATOM 1837 C C . ARG B 1 67 ? -17.188 -11.164 2.445 1 84.62 67 ARG B C 1
ATOM 1839 O O . ARG B 1 67 ? -16.969 -11.469 1.271 1 84.62 67 ARG B O 1
ATOM 1846 N N . SER B 1 68 ? -17.875 -10.148 2.83 1 83.31 68 SER B N 1
ATOM 1847 C CA . SER B 1 68 ? -18.531 -9.297 1.846 1 83.31 68 SER B CA 1
ATOM 1848 C C . SER B 1 68 ? -17.516 -8.617 0.937 1 83.31 68 SER B C 1
ATOM 1850 O O . SER B 1 68 ? -17.734 -8.492 -0.269 1 83.31 68 SER B O 1
ATOM 1852 N N . ALA B 1 69 ? -16.344 -8.273 1.479 1 81.06 69 ALA B N 1
ATOM 1853 C CA . ALA B 1 69 ? -15.312 -7.582 0.707 1 81.06 69 ALA B CA 1
ATOM 1854 C C . ALA B 1 69 ? -14.68 -8.516 -0.324 1 81.06 69 ALA B C 1
ATOM 1856 O O . ALA B 1 69 ? -14.367 -8.094 -1.44 1 81.06 69 ALA B O 1
ATOM 1857 N N . ILE B 1 70 ? -14.539 -9.68 0.053 1 87.06 70 ILE B N 1
ATOM 1858 C CA . ILE B 1 70 ? -13.906 -10.648 -0.837 1 87.06 70 ILE B CA 1
ATOM 1859 C C . ILE B 1 70 ? -14.938 -11.195 -1.823 1 87.06 70 ILE B C 1
ATOM 1861 O O . ILE B 1 70 ? -14.586 -11.57 -2.945 1 87.06 70 ILE B O 1
ATOM 1865 N N . SER B 1 71 ? -16.234 -11.281 -1.412 1 89.62 71 SER B N 1
ATOM 1866 C CA . SER B 1 71 ? -17.297 -11.836 -2.238 1 89.62 71 SER B CA 1
ATOM 1867 C C . SER B 1 71 ? -17.406 -11.094 -3.568 1 89.62 71 SER B C 1
ATOM 1869 O O . SER B 1 71 ? -17.594 -11.719 -4.617 1 89.62 71 SER B O 1
ATOM 1871 N N . ARG B 1 72 ? -17.172 -9.836 -3.48 1 89.19 72 ARG B N 1
ATOM 1872 C CA . ARG B 1 72 ? -17.25 -9.047 -4.707 1 89.19 72 ARG B CA 1
ATOM 1873 C C . ARG B 1 72 ? -16.141 -9.445 -5.684 1 89.19 72 ARG B C 1
ATOM 1875 O O . ARG B 1 72 ? -16.391 -9.57 -6.883 1 89.19 72 ARG B O 1
ATOM 1882 N N . GLN B 1 73 ? -14.945 -9.617 -5.195 1 90.25 73 GLN B N 1
ATOM 1883 C CA . GLN B 1 73 ? -13.82 -9.984 -6.043 1 90.25 73 GLN B CA 1
ATOM 1884 C C . GLN B 1 73 ? -13.984 -11.398 -6.594 1 90.25 73 GLN B C 1
ATOM 1886 O O . GLN B 1 73 ? -13.68 -11.648 -7.766 1 90.25 73 GLN B O 1
ATOM 1891 N N . VAL B 1 74 ? -14.477 -12.281 -5.785 1 92.94 74 VAL B N 1
ATOM 1892 C CA . VAL B 1 74 ? -14.695 -13.656 -6.215 1 92.94 74 VAL B CA 1
ATOM 1893 C C . VAL B 1 74 ? -15.812 -13.703 -7.262 1 92.94 74 VAL B C 1
ATOM 1895 O O . VAL B 1 74 ? -15.711 -14.43 -8.258 1 92.94 74 VAL B O 1
ATOM 1898 N N . LYS B 1 75 ? -16.859 -12.953 -7.035 1 93.5 75 LYS B N 1
ATOM 1899 C CA . LYS B 1 75 ? -17.953 -12.883 -8 1 93.5 75 LYS B CA 1
ATOM 1900 C C . LYS B 1 75 ? -17.469 -12.414 -9.367 1 93.5 75 LYS B C 1
ATOM 1902 O O . LYS B 1 75 ? -17.875 -12.945 -10.398 1 93.5 75 LYS B O 1
ATOM 1907 N N . SER B 1 76 ? -16.641 -11.453 -9.328 1 94.19 76 SER B N 1
ATOM 1908 C CA . SER B 1 76 ? -16.047 -10.961 -10.57 1 94.19 76 SER B CA 1
ATOM 1909 C C . SER B 1 76 ? -15.266 -12.055 -11.289 1 94.19 76 SER B C 1
ATOM 1911 O O . SER B 1 76 ? -15.375 -12.203 -12.508 1 94.19 76 SER B O 1
ATOM 1913 N N . LEU B 1 77 ? -14.484 -12.852 -10.578 1 96 77 LEU B N 1
ATOM 1914 C CA . LEU B 1 77 ? -13.688 -13.938 -11.141 1 96 77 LEU B CA 1
ATOM 1915 C C . LEU B 1 77 ? -14.586 -15.047 -11.68 1 96 77 LEU B C 1
ATOM 1917 O O . LEU B 1 77 ? -14.258 -15.688 -12.68 1 96 77 LEU B O 1
ATOM 1921 N N . LEU B 1 78 ? 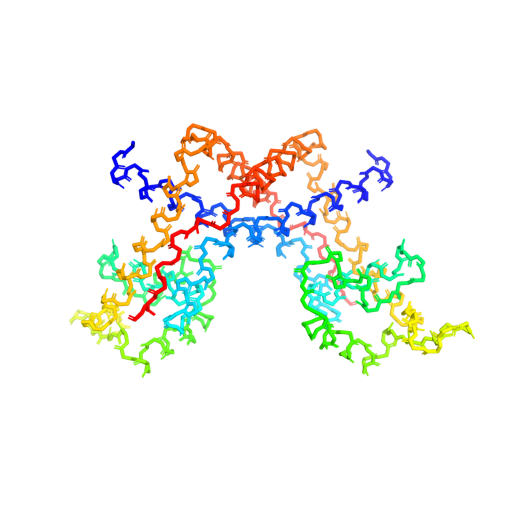-15.727 -15.273 -11.047 1 94.94 78 LEU B N 1
ATOM 1922 C CA . LEU B 1 78 ? -16.719 -16.234 -11.508 1 94.94 78 LEU B CA 1
ATOM 1923 C C . LEU B 1 78 ? -17.344 -15.773 -12.828 1 94.94 78 LEU B C 1
ATOM 1925 O O . LEU B 1 78 ? -17.469 -16.562 -13.766 1 94.94 78 LEU B O 1
ATOM 1929 N N . MET B 1 79 ? -17.625 -14.492 -12.867 1 94.69 79 MET B N 1
ATOM 1930 C CA . MET B 1 79 ? -18.25 -13.922 -14.055 1 94.69 79 MET B CA 1
ATOM 1931 C C . MET B 1 79 ? -17.281 -13.945 -15.242 1 94.69 79 MET B C 1
ATOM 1933 O O . MET B 1 79 ? -17.703 -14.125 -16.391 1 94.69 79 MET B O 1
ATOM 1937 N N . GLN B 1 80 ? -15.969 -13.828 -14.969 1 94.38 80 GLN B N 1
ATOM 1938 C CA . GLN B 1 80 ? -14.945 -13.859 -16 1 94.38 80 GLN B CA 1
ATOM 1939 C C . GLN B 1 80 ? -14.57 -15.297 -16.359 1 94.38 80 GLN B C 1
ATOM 1941 O O . GLN B 1 80 ? -13.75 -15.523 -17.25 1 94.38 80 GLN B O 1
ATOM 1946 N N . HIS B 1 81 ? -15.141 -16.266 -15.656 1 96.19 81 HIS B N 1
ATOM 1947 C CA . HIS B 1 81 ? -14.938 -17.688 -15.875 1 96.19 81 HIS B CA 1
ATOM 1948 C C . HIS B 1 81 ? -13.492 -18.094 -15.602 1 96.19 81 HIS B C 1
ATOM 1950 O O . HIS B 1 81 ? -12.93 -18.922 -16.312 1 96.19 81 HIS B O 1
ATOM 1956 N N . TYR B 1 82 ? -12.867 -17.438 -14.648 1 97.25 82 TYR B N 1
ATOM 1957 C CA . TYR B 1 82 ? -11.539 -17.828 -14.195 1 97.25 82 TYR B CA 1
ATOM 1958 C C . TYR B 1 82 ? -11.633 -18.859 -13.078 1 97.25 82 TYR B C 1
ATOM 1960 O O . TYR B 1 82 ? -10.703 -19.641 -12.867 1 97.25 82 TYR B O 1
ATOM 1968 N N . VAL B 1 83 ? -12.789 -18.781 -12.336 1 97.25 83 VAL B N 1
ATOM 1969 C CA . VAL B 1 83 ? -13.008 -19.625 -11.164 1 97.25 83 VAL B CA 1
ATOM 1970 C C . VAL B 1 83 ? -14.383 -20.281 -11.242 1 97.25 83 VAL B C 1
ATOM 1972 O O . VAL B 1 83 ? -15.297 -19.75 -11.875 1 97.25 83 VAL B O 1
ATOM 1975 N N . PHE B 1 84 ? -14.539 -21.406 -10.703 1 96.75 84 PHE B N 1
ATOM 1976 C CA . PHE B 1 84 ? -15.836 -22.047 -10.508 1 96.75 84 PHE B CA 1
ATOM 1977 C C . PHE B 1 84 ? -15.938 -22.656 -9.117 1 96.75 84 PHE B C 1
ATOM 1979 O O . PHE B 1 84 ? -14.938 -22.766 -8.406 1 96.75 84 PHE B O 1
ATOM 1986 N N . GLN B 1 85 ? -17.188 -22.953 -8.75 1 95.25 85 GLN B N 1
ATOM 1987 C CA . GLN B 1 85 ? -17.438 -23.453 -7.398 1 95.25 85 GLN B CA 1
ATOM 1988 C C . GLN B 1 85 ? -18.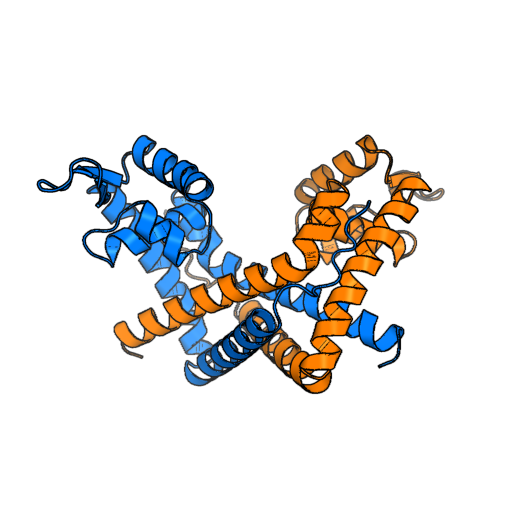016 -24.859 -7.438 1 95.25 85 GLN B C 1
ATOM 1990 O O . GLN B 1 85 ? -18.812 -25.188 -8.32 1 95.25 85 GLN B O 1
ATOM 1995 N N . VAL B 1 86 ? -17.562 -25.641 -6.488 1 95.25 86 VAL B N 1
ATOM 1996 C CA . VAL B 1 86 ? -18.109 -26.984 -6.301 1 95.25 86 VAL B CA 1
ATOM 1997 C C . VAL B 1 86 ? -18.531 -27.172 -4.848 1 95.25 86 VAL B C 1
ATOM 1999 O O . VAL B 1 86 ? -17.75 -26.906 -3.926 1 95.25 86 VAL B O 1
ATOM 2002 N N . PRO B 1 87 ? -19.75 -27.562 -4.613 1 93.69 87 PRO B N 1
ATOM 2003 C CA . PRO B 1 87 ? -20.188 -27.797 -3.23 1 93.69 87 PRO B CA 1
ATOM 2004 C C . PRO B 1 87 ? -19.516 -29.016 -2.598 1 93.69 87 PRO B C 1
ATOM 2006 O O . PRO B 1 87 ? -19.266 -30.016 -3.281 1 93.69 87 PRO B O 1
ATOM 2009 N N . ASP B 1 88 ? -19.172 -28.875 -1.317 1 90.88 88 ASP B N 1
ATOM 2010 C CA . ASP B 1 88 ? -18.75 -30.031 -0.538 1 90.88 88 ASP B CA 1
ATOM 2011 C C . ASP B 1 88 ? -19.859 -31.078 -0.447 1 90.88 88 ASP B C 1
ATOM 2013 O O . ASP B 1 88 ? -20.984 -30.75 -0.087 1 90.88 88 ASP B O 1
ATOM 2017 N N . PRO B 1 89 ? -19.531 -32.219 -0.807 1 90.06 89 PRO B N 1
ATOM 2018 C CA . PRO B 1 89 ? -20.562 -33.281 -0.761 1 90.06 89 PRO B CA 1
ATOM 2019 C C . PRO B 1 89 ? -21.141 -33.469 0.638 1 90.06 89 PRO B C 1
ATOM 2021 O O . PRO B 1 89 ? -22.281 -33.906 0.78 1 90.06 89 PRO B O 1
ATOM 2024 N N . ARG B 1 90 ? -20.406 -33.125 1.595 1 91.69 90 ARG B N 1
ATOM 2025 C CA . ARG B 1 90 ? -20.828 -33.344 2.977 1 91.69 90 ARG B CA 1
ATOM 2026 C C . ARG B 1 90 ? -21.516 -32.094 3.537 1 91.69 90 ARG B C 1
ATOM 2028 O O . ARG B 1 90 ? -22.234 -32.188 4.531 1 91.69 90 ARG B O 1
ATOM 2035 N N . ASP B 1 91 ? -21.266 -31.031 3.086 1 90.56 91 ASP B N 1
ATOM 2036 C CA . ASP B 1 91 ? -21.844 -29.75 3.488 1 90.56 91 ASP B CA 1
ATOM 2037 C C . ASP B 1 91 ? -22.016 -28.812 2.289 1 90.56 91 ASP B C 1
ATOM 2039 O O . ASP B 1 91 ? -21.125 -28.016 1.992 1 90.56 91 ASP B O 1
ATOM 2043 N N . ARG B 1 92 ? -23.234 -28.875 1.705 1 87.31 92 ARG B N 1
ATOM 2044 C CA . ARG B 1 92 ? -23.469 -28.172 0.45 1 87.31 92 ARG B CA 1
ATOM 2045 C C . ARG B 1 92 ? -23.328 -26.672 0.632 1 87.31 92 ARG B C 1
ATOM 2047 O O . ARG B 1 92 ? -23.188 -25.922 -0.345 1 87.31 92 ARG B O 1
ATOM 2054 N N . ARG B 1 93 ? -23.328 -26.219 1.862 1 84.5 93 ARG B N 1
ATOM 2055 C CA . ARG B 1 93 ? -23.156 -24.797 2.131 1 84.5 93 ARG B CA 1
ATOM 2056 C C . ARG B 1 93 ? -21.688 -24.391 1.988 1 84.5 93 ARG B C 1
ATOM 2058 O O . ARG B 1 93 ? -21.375 -23.203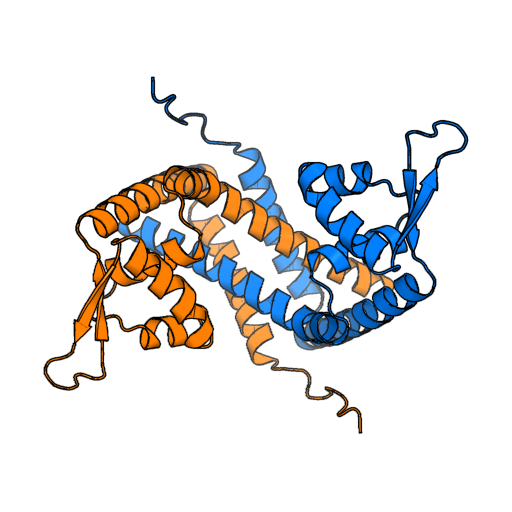 1.847 1 84.5 93 ARG B O 1
ATOM 2065 N N . ARG B 1 94 ? -20.922 -25.359 2.029 1 89.31 94 ARG B N 1
ATOM 2066 C CA . ARG B 1 94 ? -19.484 -25.125 1.838 1 89.31 94 ARG B CA 1
ATOM 2067 C C . ARG B 1 94 ? -19.094 -25.266 0.37 1 89.31 94 ARG B C 1
ATOM 2069 O O . ARG B 1 94 ? -19.234 -26.344 -0.214 1 89.31 94 ARG B O 1
ATOM 2076 N N . LEU B 1 95 ? -18.734 -24.156 -0.196 1 93.31 95 LEU B N 1
ATOM 2077 C CA . LEU B 1 95 ? -18.359 -24.141 -1.608 1 93.31 95 LEU B CA 1
ATOM 2078 C C . LEU B 1 95 ? -16.859 -24.016 -1.78 1 93.31 95 LEU B C 1
ATOM 2080 O O . LEU B 1 95 ? -16.25 -23.094 -1.239 1 93.31 95 LEU B O 1
ATOM 2084 N N . TYR B 1 96 ? -16.312 -24.984 -2.512 1 95.69 96 TYR B N 1
ATOM 2085 C CA . TYR B 1 96 ? -14.891 -24.938 -2.805 1 95.69 96 TYR B CA 1
ATOM 2086 C C . TYR B 1 96 ? -14.633 -24.203 -4.117 1 95.69 96 TYR B C 1
ATOM 2088 O O . TYR B 1 96 ? -15.367 -24.375 -5.09 1 95.69 96 TYR B O 1
ATOM 2096 N N . LEU B 1 97 ? -13.625 -23.375 -4.094 1 96.62 97 LEU B N 1
ATOM 2097 C CA . LEU B 1 97 ? -13.227 -22.609 -5.281 1 96.62 97 LEU B CA 1
ATOM 2098 C C . LEU B 1 97 ? -12.156 -23.359 -6.066 1 96.62 97 LEU B C 1
ATOM 2100 O O . LEU B 1 97 ? -11.219 -23.906 -5.484 1 96.62 97 LEU B O 1
ATOM 2104 N N . HIS B 1 98 ? -12.375 -23.422 -7.395 1 97 98 HIS B N 1
ATOM 2105 C CA . HIS B 1 98 ? -11.406 -24.016 -8.312 1 97 98 HIS B CA 1
ATOM 2106 C C . HIS B 1 98 ? -11.133 -23.109 -9.5 1 97 98 HIS B C 1
ATOM 2108 O O . HIS B 1 98 ? -12 -22.328 -9.898 1 97 98 HIS B O 1
ATOM 2114 N N . LEU B 1 99 ? -9.867 -23.25 -9.977 1 97.62 99 LEU B N 1
ATOM 2115 C CA . LEU B 1 99 ? -9.57 -22.531 -11.203 1 97.62 99 LEU B CA 1
ATOM 2116 C C . LEU B 1 99 ? -10.102 -23.281 -12.422 1 97.62 99 LEU B C 1
ATOM 2118 O O . LEU B 1 99 ? -10.016 -24.5 -12.484 1 97.62 99 LEU B O 1
ATOM 2122 N N . THR B 1 100 ? -10.695 -22.531 -13.367 1 97.75 100 THR B N 1
ATOM 2123 C CA . THR B 1 100 ? -10.914 -23.094 -14.695 1 97.75 100 THR B CA 1
ATOM 2124 C C . THR B 1 100 ? -9.586 -23.234 -15.445 1 97.75 100 THR B C 1
ATOM 2126 O O . THR B 1 100 ? -8.547 -22.797 -14.953 1 97.75 100 THR B O 1
ATOM 2129 N N . GLU B 1 101 ? -9.633 -23.891 -16.641 1 97.69 101 GLU B N 1
ATOM 2130 C CA . GLU B 1 101 ? -8.445 -23.953 -17.484 1 97.69 101 GLU B CA 1
ATOM 2131 C C . GLU B 1 101 ? -7.938 -22.547 -17.828 1 97.69 101 GLU B C 1
ATOM 2133 O O . GLU B 1 101 ? -6.734 -22.281 -17.766 1 97.69 101 GLU B O 1
ATOM 2138 N N . ARG B 1 102 ? -8.883 -21.703 -18.078 1 96.62 102 ARG B N 1
ATOM 2139 C CA . ARG B 1 102 ? -8.539 -20.328 -18.391 1 96.62 102 ARG B CA 1
ATOM 2140 C C . ARG B 1 102 ? -7.957 -19.609 -17.172 1 96.62 102 ARG B C 1
ATOM 2142 O O . 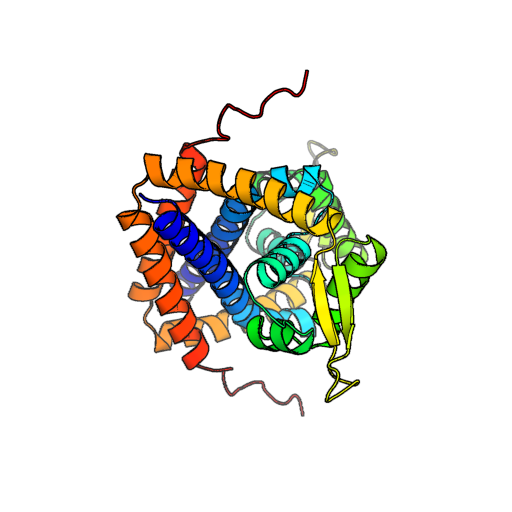ARG B 1 102 ? -6.969 -18.891 -17.281 1 96.62 102 ARG B O 1
ATOM 2149 N N . GLY B 1 103 ? -8.578 -19.828 -16.016 1 97.5 103 GLY B N 1
ATOM 2150 C CA . GLY B 1 103 ? -8.086 -19.25 -14.773 1 97.5 103 GLY B CA 1
ATOM 2151 C C . GLY B 1 103 ? -6.68 -19.703 -14.422 1 97.5 103 GLY B C 1
ATOM 2152 O O . GLY B 1 103 ? -5.852 -18.906 -13.977 1 97.5 103 GLY B O 1
ATOM 2153 N N . GLN B 1 104 ? -6.434 -20.953 -14.727 1 97.31 104 GLN B N 1
ATOM 2154 C CA . GLN B 1 104 ? -5.109 -21.5 -14.477 1 97.31 104 GLN B CA 1
ATOM 2155 C C . GLN B 1 104 ? -4.07 -20.891 -15.414 1 97.31 104 GLN B C 1
ATOM 2157 O O . GLN B 1 104 ? -2.959 -20.562 -14.984 1 97.31 104 GLN B O 1
ATOM 2162 N N . GLN B 1 105 ? -4.457 -20.766 -16.641 1 97.19 105 GLN B N 1
ATOM 2163 C CA . GLN B 1 105 ? -3.547 -20.203 -17.625 1 97.19 105 GLN B CA 1
ATOM 2164 C C . GLN B 1 105 ? -3.184 -18.766 -17.281 1 97.19 105 GLN B C 1
ATOM 2166 O O . GLN B 1 105 ? -2.01 -18.391 -17.312 1 97.19 105 GLN B O 1
ATOM 2171 N N . VAL B 1 106 ? -4.164 -17.969 -16.922 1 96.88 106 VAL B N 1
ATOM 2172 C CA . VAL B 1 106 ? -3.939 -16.562 -16.609 1 96.88 106 VAL B CA 1
ATOM 2173 C C . VAL B 1 106 ? -3.096 -16.438 -15.344 1 96.88 106 VAL B C 1
ATOM 2175 O O . VAL B 1 106 ? -2.156 -15.641 -15.289 1 96.88 106 VAL B O 1
ATOM 2178 N N . GLU B 1 107 ? -3.471 -17.219 -14.312 1 97.5 107 GLU B N 1
ATOM 2179 C CA . GLU B 1 107 ? -2.705 -17.203 -13.07 1 97.5 107 GLU B CA 1
ATOM 2180 C C . GLU B 1 107 ? -1.237 -17.547 -13.32 1 97.5 107 GLU B C 1
ATOM 2182 O O . GLU B 1 107 ? -0.343 -16.859 -12.812 1 97.5 107 GLU B O 1
ATOM 2187 N N . ARG B 1 108 ? -0.986 -18.5 -14.18 1 96.81 108 ARG B N 1
ATOM 2188 C CA . ARG B 1 108 ? 0.373 -18.953 -14.461 1 96.81 108 ARG B CA 1
ATOM 2189 C C . ARG B 1 108 ? 1.161 -17.891 -15.211 1 96.81 108 ARG B C 1
ATOM 2191 O O . ARG B 1 108 ? 2.316 -17.609 -14.875 1 96.81 108 ARG B O 1
ATOM 2198 N N . ILE B 1 109 ? 0.535 -17.312 -16.203 1 97 109 ILE B N 1
ATOM 2199 C CA . ILE B 1 109 ? 1.193 -16.297 -17.016 1 97 109 ILE B CA 1
ATOM 2200 C C . ILE B 1 109 ? 1.575 -15.094 -16.156 1 97 109 ILE B C 1
ATOM 2202 O O . ILE B 1 109 ? 2.713 -14.625 -16.203 1 97 109 ILE B O 1
ATOM 2206 N N . VAL B 1 110 ? 0.682 -14.648 -15.352 1 97.5 110 VAL B N 1
ATOM 2207 C CA . VAL B 1 110 ? 0.906 -13.484 -14.5 1 97.5 110 VAL B CA 1
ATOM 2208 C C . VAL B 1 110 ? 1.943 -13.82 -13.43 1 97.5 110 VAL B C 1
ATOM 2210 O O . VAL B 1 110 ? 2.881 -13.047 -13.211 1 97.5 110 VAL B O 1
ATOM 2213 N N . ASP B 1 111 ? 1.82 -14.977 -12.82 1 97.19 111 ASP B N 1
ATOM 2214 C CA . ASP B 1 111 ? 2.744 -15.406 -11.773 1 97.19 111 ASP B CA 1
ATOM 2215 C C . ASP B 1 111 ? 4.172 -15.516 -12.312 1 97.19 111 ASP B C 1
ATOM 2217 O O . ASP B 1 111 ? 5.121 -15.094 -11.648 1 97.19 111 ASP B O 1
ATOM 2221 N N . GLN B 1 112 ? 4.289 -16.078 -13.508 1 96.5 112 GLN B N 1
ATOM 2222 C CA . GLN B 1 112 ? 5.605 -16.25 -14.117 1 96.5 112 GLN B CA 1
ATOM 2223 C C . GLN B 1 112 ? 6.25 -14.898 -14.414 1 96.5 112 GLN B C 1
ATOM 2225 O O . GLN B 1 112 ? 7.441 -14.703 -14.172 1 96.5 112 GLN B O 1
ATOM 2230 N N . ALA B 1 113 ? 5.473 -14 -14.953 1 96.75 113 ALA B N 1
ATOM 2231 C CA . ALA B 1 113 ? 5.996 -12.672 -15.266 1 96.75 113 ALA B CA 1
ATOM 2232 C C . ALA B 1 113 ? 6.465 -11.953 -14 1 96.75 113 ALA B C 1
ATOM 2234 O O . ALA B 1 113 ? 7.547 -11.359 -13.984 1 96.75 113 ALA B O 1
ATOM 2235 N N . ILE B 1 114 ? 5.703 -12.047 -12.938 1 97.19 114 ILE B N 1
ATOM 2236 C CA . ILE B 1 114 ? 6.035 -11.422 -11.664 1 97.19 114 ILE B CA 1
ATOM 2237 C C . ILE B 1 114 ? 7.289 -12.07 -11.078 1 97.19 114 ILE B C 1
ATOM 2239 O O . ILE B 1 114 ? 8.203 -11.375 -10.641 1 97.19 114 ILE B O 1
ATOM 2243 N N . THR B 1 115 ? 7.289 -13.375 -11.125 1 96.88 115 THR B N 1
ATOM 2244 C CA . THR B 1 115 ? 8.406 -14.125 -10.555 1 96.88 115 THR B CA 1
ATOM 2245 C C . THR B 1 115 ? 9.703 -13.812 -11.289 1 96.88 115 THR B C 1
ATOM 2247 O O . THR B 1 115 ? 10.75 -13.656 -10.664 1 96.88 115 THR B O 1
ATOM 2250 N N . GLN B 1 116 ? 9.617 -13.703 -12.586 1 95.69 116 GLN B N 1
ATOM 2251 C CA . GLN B 1 116 ? 10.797 -13.383 -13.375 1 95.69 116 GLN B CA 1
ATOM 2252 C C . GLN B 1 116 ? 11.32 -11.984 -13.047 1 95.69 116 GLN B C 1
ATOM 2254 O O . GLN B 1 116 ? 12.531 -11.789 -12.906 1 95.69 116 GLN B O 1
ATOM 2259 N N . HIS B 1 117 ? 10.445 -11.086 -12.945 1 95.31 117 HIS B N 1
ATOM 2260 C CA . HIS B 1 117 ? 10.836 -9.727 -12.586 1 95.31 117 HIS B CA 1
ATOM 2261 C C . HIS B 1 117 ? 11.43 -9.68 -11.188 1 95.31 117 HIS B C 1
ATOM 2263 O O . HIS B 1 117 ? 12.453 -9.031 -10.961 1 95.31 117 HIS B O 1
ATOM 2269 N N . PHE B 1 118 ? 10.844 -10.359 -10.289 1 96.88 118 PHE B N 1
ATOM 2270 C CA . PHE B 1 118 ? 11.336 -10.414 -8.914 1 96.88 118 PHE B CA 1
ATOM 2271 C C . PHE B 1 118 ? 12.703 -11.094 -8.852 1 96.88 118 PHE B C 1
ATOM 2273 O O . PHE B 1 118 ? 13.57 -10.688 -8.078 1 96.88 118 PHE B O 1
ATOM 2280 N N . ASP B 1 119 ? 12.82 -12.117 -9.648 1 96.56 119 ASP B N 1
ATOM 2281 C CA . ASP B 1 119 ? 14.102 -12.812 -9.734 1 96.56 119 ASP B CA 1
ATOM 2282 C C . ASP B 1 119 ? 15.211 -11.859 -10.164 1 96.56 119 ASP B C 1
ATOM 2284 O O . ASP B 1 119 ? 16.344 -11.969 -9.688 1 96.56 119 ASP B O 1
ATOM 2288 N N . HIS B 1 120 ? 14.859 -10.992 -11.023 1 94.88 120 HIS B N 1
ATOM 2289 C CA . HIS B 1 120 ? 15.828 -9.984 -11.438 1 94.88 120 HIS B CA 1
ATOM 2290 C C . HIS B 1 120 ? 16.25 -9.109 -10.258 1 94.88 120 HIS B C 1
ATOM 2292 O O . HIS B 1 120 ? 17.438 -8.836 -10.078 1 94.88 120 HIS B O 1
ATOM 2298 N N . TRP B 1 121 ? 15.258 -8.664 -9.414 1 95.5 121 TRP B N 1
ATOM 2299 C CA . TRP B 1 121 ? 15.578 -7.906 -8.211 1 95.5 121 TRP B CA 1
ATOM 2300 C C . TRP B 1 121 ? 16.516 -8.703 -7.301 1 95.5 121 TRP B C 1
ATOM 2302 O O . TRP B 1 121 ? 17.516 -8.172 -6.82 1 95.5 121 TRP B O 1
ATOM 2312 N N . VAL B 1 122 ? 16.203 -9.961 -7.098 1 96.62 122 VAL B N 1
ATOM 2313 C CA . VAL B 1 122 ? 16.938 -10.812 -6.176 1 96.62 122 VAL B CA 1
ATOM 2314 C C . VAL B 1 122 ? 18.375 -10.984 -6.668 1 96.62 122 VAL B C 1
ATOM 2316 O O . VAL B 1 122 ? 19.312 -10.938 -5.875 1 96.62 122 VAL B O 1
ATOM 2319 N N . ASN B 1 123 ? 18.5 -11.125 -7.949 1 95.69 123 ASN B N 1
ATOM 2320 C CA . ASN B 1 123 ? 19.812 -11.328 -8.531 1 95.69 123 ASN B CA 1
ATOM 2321 C C . ASN B 1 123 ? 20.688 -10.078 -8.398 1 95.69 123 ASN B C 1
ATOM 2323 O O . ASN B 1 123 ? 21.906 -10.172 -8.258 1 95.69 123 ASN B O 1
ATOM 2327 N N . GLN B 1 124 ? 20.062 -8.938 -8.398 1 95.19 124 GLN B N 1
ATOM 2328 C CA . GLN B 1 124 ? 20.797 -7.676 -8.359 1 95.19 124 GLN B CA 1
ATOM 2329 C C . GLN B 1 124 ? 21.047 -7.227 -6.926 1 95.19 124 GLN B C 1
ATOM 2331 O O . GLN B 1 124 ? 22.125 -6.699 -6.609 1 95.19 124 GLN B O 1
ATOM 2336 N N . LEU B 1 125 ? 20.156 -7.469 -6.047 1 95.31 125 LEU B N 1
ATOM 2337 C CA . LEU B 1 125 ? 20.219 -6.922 -4.695 1 95.31 125 LEU B CA 1
ATOM 2338 C C . LEU B 1 125 ? 20.688 -7.984 -3.705 1 95.31 125 LEU B C 1
ATOM 2340 O O . LEU B 1 125 ? 21.203 -7.656 -2.641 1 95.31 125 LEU B O 1
ATOM 2344 N N . GLY B 1 126 ? 20.469 -9.273 -4 1 95.94 126 GLY B N 1
ATOM 2345 C CA . GLY B 1 126 ? 20.797 -10.367 -3.102 1 95.94 126 GLY B CA 1
ATOM 2346 C C . GLY B 1 126 ? 19.625 -10.789 -2.232 1 95.94 126 GLY B C 1
ATOM 2347 O O . GLY B 1 126 ? 18.969 -9.953 -1.599 1 95.94 126 GLY B O 1
ATOM 2348 N N . ALA B 1 127 ? 19.391 -12.102 -2.125 1 95.88 127 ALA B N 1
ATOM 2349 C CA . ALA B 1 127 ? 18.281 -12.672 -1.354 1 95.88 127 ALA B CA 1
ATOM 2350 C C . ALA B 1 127 ? 18.422 -12.328 0.127 1 95.88 127 ALA B C 1
ATOM 2352 O O . ALA B 1 127 ? 17.438 -11.961 0.778 1 95.88 127 ALA B O 1
ATOM 2353 N N . PRO B 1 128 ? 19.656 -12.328 0.702 1 95.75 128 PRO B N 1
ATOM 2354 C CA . PRO B 1 128 ? 19.781 -12.039 2.131 1 95.75 128 PRO B CA 1
ATOM 2355 C C . PRO B 1 128 ? 19.375 -10.609 2.479 1 95.75 128 PRO B C 1
ATOM 2357 O O . PRO B 1 128 ? 18.75 -10.375 3.52 1 95.75 128 PRO B O 1
ATOM 2360 N N . GLN B 1 129 ? 19.641 -9.695 1.623 1 94.44 129 GLN B N 1
ATOM 2361 C CA . GLN B 1 129 ? 19.266 -8.297 1.863 1 94.44 129 GLN B CA 1
ATOM 2362 C C . GLN B 1 129 ? 17.766 -8.109 1.817 1 94.44 129 GLN B C 1
ATOM 2364 O O . GLN B 1 129 ? 17.188 -7.449 2.686 1 94.44 129 GLN B O 1
ATOM 2369 N N . ILE B 1 130 ? 17.172 -8.719 0.832 1 96.19 130 ILE B N 1
ATOM 2370 C CA . ILE B 1 130 ? 15.727 -8.609 0.698 1 96.19 130 ILE B CA 1
ATOM 2371 C C . ILE B 1 130 ? 15.039 -9.266 1.896 1 96.19 130 ILE B C 1
ATOM 2373 O O . ILE B 1 130 ? 14.125 -8.695 2.488 1 96.19 130 ILE B O 1
ATOM 2377 N N . ASP B 1 131 ? 15.578 -10.391 2.268 1 96.5 131 ASP B N 1
ATOM 2378 C CA . ASP B 1 131 ? 15.016 -11.109 3.408 1 96.5 131 ASP B CA 1
ATOM 2379 C C . ASP B 1 131 ? 15.117 -10.281 4.684 1 96.5 131 ASP B C 1
ATOM 2381 O O . ASP B 1 131 ? 14.188 -10.266 5.492 1 96.5 131 ASP B O 1
ATOM 2385 N N . GLN B 1 132 ? 16.172 -9.578 4.863 1 95.19 132 GLN B N 1
ATOM 2386 C CA . GLN B 1 132 ? 16.391 -8.742 6.047 1 95.19 132 GLN B CA 1
ATOM 2387 C C . GLN B 1 132 ? 15.367 -7.609 6.105 1 95.19 132 GLN B C 1
ATOM 2389 O O . GLN B 1 132 ? 14.797 -7.336 7.164 1 95.19 132 GLN B O 1
ATOM 2394 N N . VAL B 1 133 ? 15.133 -6.988 5.016 1 95.19 133 VAL B N 1
ATOM 2395 C CA . VAL B 1 133 ? 14.172 -5.891 4.949 1 95.19 133 VAL B CA 1
ATOM 2396 C C . VAL B 1 133 ? 12.773 -6.41 5.262 1 95.19 133 VAL B C 1
ATOM 2398 O O . VAL B 1 133 ? 12.047 -5.816 6.062 1 95.19 133 VAL B O 1
ATOM 2401 N N . LEU B 1 134 ? 12.438 -7.566 4.691 1 96.44 134 LEU B N 1
ATOM 2402 C CA . LEU B 1 134 ? 11.109 -8.133 4.879 1 96.44 134 LEU B CA 1
ATOM 2403 C C . LEU B 1 134 ? 10.898 -8.547 6.332 1 96.44 134 LEU B C 1
ATOM 2405 O O . LEU B 1 134 ? 9.812 -8.359 6.883 1 96.44 134 LEU B O 1
ATOM 2409 N N . LYS B 1 135 ? 11.922 -9.062 6.93 1 95.25 135 LYS B N 1
ATOM 2410 C CA . LYS B 1 135 ? 11.828 -9.469 8.328 1 95.25 135 LYS B CA 1
ATOM 2411 C C . LYS B 1 135 ? 11.625 -8.266 9.242 1 95.25 135 LYS B C 1
ATOM 2413 O O . LYS B 1 135 ? 10.82 -8.312 10.18 1 95.25 135 LYS B O 1
ATOM 2418 N N . MET B 1 136 ? 12.32 -7.219 8.961 1 94.19 136 MET B N 1
ATOM 2419 C CA . MET B 1 136 ? 12.188 -6.008 9.766 1 94.19 136 MET B CA 1
ATOM 2420 C C . MET B 1 136 ? 10.789 -5.41 9.617 1 94.19 136 MET B C 1
ATOM 2422 O O . MET B 1 136 ? 10.18 -4.996 10.602 1 94.19 136 MET B O 1
ATOM 2426 N N . MET B 1 137 ? 10.289 -5.418 8.406 1 94.5 137 MET B N 1
ATOM 2427 C CA . MET B 1 137 ? 8.938 -4.93 8.148 1 94.5 137 MET B CA 1
ATOM 2428 C C . MET B 1 137 ? 7.898 -5.785 8.867 1 94.5 137 MET B C 1
ATOM 2430 O O . MET B 1 137 ? 6.949 -5.262 9.453 1 94.5 137 MET B O 1
ATOM 2434 N N . GLY B 1 138 ? 8.141 -7.066 8.789 1 94.31 138 GLY B N 1
ATOM 2435 C CA . GLY B 1 138 ? 7.246 -7.984 9.477 1 94.31 138 GLY B CA 1
ATOM 2436 C C . GLY B 1 138 ? 7.23 -7.793 10.984 1 94.31 138 GLY B C 1
ATOM 2437 O O . GLY B 1 138 ? 6.164 -7.797 11.602 1 94.31 138 GLY B O 1
ATOM 2438 N N . THR B 1 139 ? 8.398 -7.617 11.531 1 94 139 THR B N 1
ATOM 2439 C CA . THR B 1 139 ? 8.516 -7.402 12.969 1 94 139 THR B CA 1
ATOM 2440 C C . THR B 1 139 ? 7.816 -6.113 13.383 1 94 139 THR B C 1
ATOM 2442 O O . THR B 1 139 ? 7.082 -6.094 14.375 1 94 139 THR B O 1
ATOM 2445 N N . PHE B 1 140 ? 8.016 -5.109 12.664 1 94.25 140 PHE B N 1
ATOM 2446 C CA . PHE B 1 140 ? 7.371 -3.83 12.938 1 94.25 140 PHE B CA 1
ATOM 2447 C C . PHE B 1 140 ? 5.855 -3.963 12.883 1 94.25 140 PHE B C 1
ATOM 2449 O O . PHE B 1 140 ? 5.152 -3.527 13.797 1 94.25 140 PHE B O 1
ATOM 2456 N N . SER B 1 141 ? 5.359 -4.523 11.812 1 94.06 141 SER B N 1
ATOM 2457 C CA . SER B 1 141 ? 3.922 -4.695 11.641 1 94.06 141 SER B CA 1
ATOM 2458 C C . SER B 1 141 ? 3.314 -5.488 12.789 1 94.06 141 SER B C 1
ATOM 2460 O O . SER B 1 141 ? 2.238 -5.145 13.289 1 94.06 141 SER B O 1
ATOM 2462 N N . GLN B 1 142 ? 3.996 -6.52 13.188 1 93.25 142 GLN B N 1
ATOM 2463 C CA . GLN B 1 142 ? 3.514 -7.34 14.297 1 93.25 142 GLN B CA 1
ATOM 2464 C C . GLN B 1 142 ? 3.479 -6.543 15.602 1 93.25 142 GLN B C 1
ATOM 2466 O O . GLN B 1 142 ? 2.529 -6.656 16.375 1 93.25 142 GLN B O 1
ATOM 2471 N N . GLN B 1 143 ? 4.48 -5.766 15.852 1 94.12 143 GLN B N 1
ATOM 2472 C CA . GLN B 1 143 ? 4.535 -4.949 17.062 1 94.12 143 GLN B CA 1
ATOM 2473 C C . GLN B 1 143 ? 3.414 -3.916 17.078 1 94.12 143 GLN B C 1
ATOM 2475 O O . GLN B 1 143 ? 2.799 -3.678 18.125 1 94.12 143 GLN B O 1
ATOM 2480 N N . VAL B 1 144 ? 3.141 -3.32 15.945 1 93.62 144 VAL B N 1
ATOM 2481 C CA . VAL B 1 144 ? 2.059 -2.348 15.844 1 93.62 144 VAL B CA 1
ATOM 2482 C C . VAL B 1 144 ? 0.718 -3.033 16.094 1 93.62 144 VAL B C 1
ATOM 2484 O O . VAL B 1 144 ? -0.129 -2.508 16.828 1 93.62 144 VAL B O 1
ATOM 2487 N N . THR B 1 145 ? 0.535 -4.188 15.484 1 88.94 145 THR B N 1
ATOM 2488 C CA . THR B 1 145 ? -0.692 -4.953 15.672 1 88.94 145 THR B CA 1
ATOM 2489 C C . THR B 1 145 ? -0.889 -5.309 17.141 1 88.94 145 THR B C 1
ATOM 2491 O O . THR B 1 145 ? -2.012 -5.273 17.656 1 88.94 145 THR B O 1
ATOM 2494 N N . ASP B 1 146 ? 0.194 -5.559 17.797 1 90.94 146 ASP B N 1
ATOM 2495 C CA . ASP B 1 146 ? 0.146 -5.957 19.203 1 90.94 146 ASP B CA 1
ATOM 2496 C C . ASP B 1 146 ? -0.237 -4.781 20.094 1 90.94 146 ASP B C 1
ATOM 2498 O O . ASP B 1 146 ? -0.721 -4.973 21.219 1 90.94 146 ASP B O 1
ATOM 2502 N N . LEU B 1 147 ? 0.109 -3.557 19.656 1 88.94 147 LEU B N 1
ATOM 2503 C CA . LEU B 1 147 ? -0.264 -2.383 20.438 1 88.94 147 LEU B CA 1
ATOM 2504 C C . LEU B 1 147 ? -1.78 -2.225 20.5 1 88.94 147 LEU B C 1
ATOM 2506 O O . LEU B 1 147 ? -2.32 -1.696 21.469 1 88.94 147 LEU B O 1
ATOM 2510 N N . GLY B 1 148 ? -2.541 -2.824 19.609 1 71.38 148 GLY B N 1
ATOM 2511 C CA . GLY B 1 148 ? -3.988 -2.697 19.562 1 71.38 148 GLY B CA 1
ATOM 2512 C C . GLY B 1 148 ? -4.453 -1.278 19.281 1 71.38 148 GLY B C 1
ATOM 2513 O O . GLY B 1 148 ? -3.637 -0.387 19.047 1 71.38 148 GLY B O 1
ATOM 2514 N N . GLU B 1 149 ? -5.836 -1.007 19 1 63.62 149 GLU B N 1
ATOM 2515 C CA . GLU B 1 149 ? -6.422 0.32 18.828 1 63.62 149 GLU B CA 1
ATOM 2516 C C . GLU B 1 149 ? -6.305 1.145 20.109 1 63.62 149 GLU B C 1
ATOM 2518 O O . GLU B 1 149 ? -6.48 0.62 21.203 1 63.62 149 GLU B O 1
ATOM 2523 N N . PRO B 1 150 ? -5.57 2.299 20.031 1 57.5 150 PRO B N 1
ATOM 2524 C CA . PRO B 1 150 ? -5.57 3.064 21.281 1 57.5 150 PRO B CA 1
ATOM 2525 C C . PRO B 1 150 ? -6.953 3.145 21.922 1 57.5 150 PRO B C 1
ATOM 2527 O O . PRO B 1 150 ? -7.969 3.115 21.219 1 57.5 150 PRO B O 1
ATOM 2530 N N . GLN B 1 151 ? -7.227 2.535 23.047 1 48.12 151 GLN B N 1
ATOM 2531 C CA . GLN B 1 151 ? -8.461 2.588 23.828 1 48.12 151 GLN B CA 1
ATOM 2532 C C . GLN B 1 151 ? -9.164 3.928 23.656 1 48.12 151 GLN B C 1
ATOM 2534 O O . GLN B 1 151 ? -10.305 4.098 24.094 1 48.12 151 GLN B O 1
ATOM 2539 N N . SER B 1 152 ? -8.562 5.074 23.406 1 48.03 152 SER B N 1
ATOM 2540 C CA . SER B 1 152 ? -9.203 6.363 23.641 1 48.03 152 SER B CA 1
ATOM 2541 C C . SER B 1 152 ? -10.133 6.738 22.484 1 48.03 152 SER B C 1
ATOM 2543 O O . SER B 1 152 ? -9.789 7.59 21.672 1 48.03 152 SER B O 1
ATOM 2545 N N . HIS B 1 153 ? -10.609 5.859 21.594 1 48.25 153 HIS B N 1
ATOM 2546 C CA . HIS B 1 153 ? -11.602 6.508 20.734 1 48.25 153 HIS B CA 1
ATOM 2547 C C . HIS B 1 153 ? -12.617 7.285 21.562 1 48.25 153 HIS B C 1
ATOM 2549 O O . HIS B 1 153 ? -13.328 6.703 22.391 1 48.25 153 HIS B O 1
ATOM 2555 N N . PRO B 1 154 ? -12.461 8.516 21.812 1 39.72 154 PRO B N 1
ATOM 2556 C CA . PRO B 1 154 ? -13.508 9.203 22.578 1 39.72 154 PRO B CA 1
ATOM 2557 C C . PRO B 1 154 ? -14.914 8.898 22.062 1 39.72 154 PRO B C 1
ATOM 2559 O O . PRO B 1 154 ? -15.133 8.875 20.844 1 39.72 154 PRO B O 1
ATOM 2562 N N . VAL B 1 155 ? -15.68 8.016 22.672 1 36 155 VAL B N 1
ATOM 2563 C CA . VAL B 1 155 ? -17.125 7.938 22.531 1 36 155 VAL B CA 1
ATOM 2564 C C . VAL B 1 155 ? -17.719 9.344 22.438 1 36 155 VAL B C 1
ATOM 2566 O O . VAL B 1 155 ? -17.562 10.148 23.359 1 36 155 VAL B O 1
ATOM 2569 N N . LEU B 1 156 ? -17.719 9.984 21.234 1 34.53 156 LEU B N 1
ATOM 2570 C CA . LEU B 1 156 ? -18.594 11.156 21.188 1 34.53 156 LEU B CA 1
ATOM 2571 C C . LEU B 1 156 ? -19.922 10.867 21.875 1 34.53 156 LEU B C 1
ATOM 2573 O O . LEU B 1 156 ? -20.672 9.992 21.438 1 34.53 156 LEU B O 1
ATOM 2577 N N . HIS B 1 157 ? -20.016 10.805 23.188 1 27.5 157 HIS B N 1
ATOM 2578 C CA . HIS B 1 157 ? -21.328 11.07 23.75 1 27.5 157 HIS B CA 1
ATOM 2579 C C . HIS B 1 157 ? -21.922 12.359 23.188 1 27.5 157 HIS B C 1
ATOM 2581 O O . HIS B 1 157 ? -21.203 13.344 22.984 1 27.5 157 HIS B O 1
#

Nearest PDB structures (foldseek):
  4zzl-assembly1_B  TM=8.778E-01  e=8.079E-07  Pseudomonas aeruginosa
  1s3j-assembly1_B  TM=6.602E-01  e=1.320E-07  Bacillus subtilis
  1lnw-assembly7_A  TM=7.453E-01  e=1.418E-06  Pseudomonas aeruginosa
  3s2w-assembly4_H  TM=7.650E-01  e=6.760E-06  Methanosarcina mazei Go1
  3bpx-assembly1_A  TM=6.714E-01  e=6.760E-06  unclassified

pLDDT: mean 90.03, std 12.43, range [25.72, 97.75]

Solvent-accessible surface area (backbone atoms only — not comparable to full-atom values): 17324 Å² total; per-residue (Å²): 130,56,71,66,57,47,51,50,51,50,49,46,49,54,48,35,53,51,41,52,53,49,54,50,42,70,54,45,46,63,51,26,60,78,65,77,42,53,71,68,50,48,53,50,47,48,47,42,74,76,37,82,81,32,29,68,64,56,53,14,63,73,66,71,51,54,54,72,67,46,47,56,52,51,49,51,36,42,74,69,50,27,33,46,77,45,60,36,90,87,41,68,86,42,43,28,48,41,64,31,76,61,24,47,51,52,46,49,54,36,50,49,52,33,50,52,55,48,48,51,50,36,72,73,65,35,60,70,56,53,49,50,52,40,50,50,50,43,52,50,39,51,54,55,60,70,66,51,76,74,82,74,65,75,73,83,122,130,55,73,66,58,48,52,50,52,49,50,47,50,54,49,34,52,52,41,52,53,49,54,50,42,69,53,43,45,62,49,25,61,78,65,77,43,52,70,68,50,48,54,51,48,48,47,42,74,76,38,80,82,33,31,69,62,53,54,16,62,73,68,71,49,55,55,71,67,46,46,55,52,51,50,51,36,42,74,70,50,27,3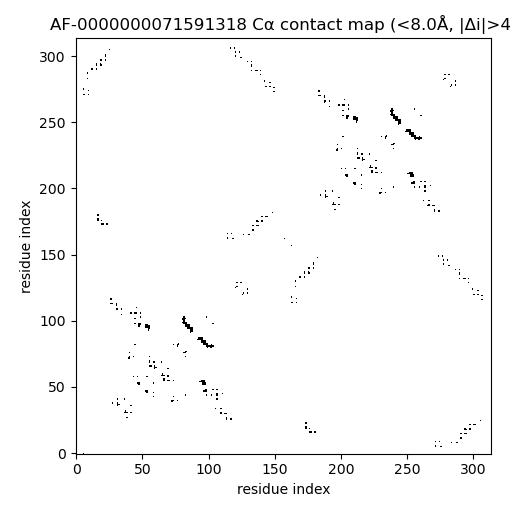3,47,75,45,58,36,91,88,41,68,86,42,43,28,47,39,65,31,76,61,23,46,51,51,45,47,53,35,49,50,51,34,48,53,54,48,47,51,52,35,72,74,66,35,60,69,55,53,49,51,51,41,50,49,48,44,51,50,39,50,54,55,60,69,65,51,76,74,83,73,65,74,71,82,121

Radius of gyration: 21.93 Å; Cα contacts (8 Å, |Δi|>4): 297; chains: 2; bounding box: 44×71×56 Å